Protein AF-A0A946F8Y1-F1 (afdb_monomer_lite)

Secondary structure (DSSP, 8-state):
-HHHHHHHHHHHHHHHHHHHHHHTT-S------------EE-GGG-EEEE--SSS-EEEEEE-TTSTTTTT--TT-EEEEETTEE--S-HHHHHHHHHHHHTSTTTTTEEEEEEE-TTTTT-EEEEEEEPPP-S-SS--TTTTTT-HHHHHHHHHHHHHHHTS-SSSTTTTTTHHHHHHHHT--HHHHHHHHHHHHHSTTTSPPS-TTTTTT---SSHHHHHHHHHHHHHHHHHHH--GGGHHHHHHHHHHHHHT--TTS-B-SSPPPTTTSPPPSS--B--

Radius of gyration: 27.01 Å; chains: 1; bounding box: 69×82×60 Å

pLDDT: mean 84.05, std 18.78, range [30.94, 98.44]

Sequence (282 aa):
MMTKLKSMRQTIKILAFSFLTSVLFLAPQPAAAEGTSATQHMGPTGITALIAGERAFNVKAVDEGSPADGKIWPGDQVVGAGRMPFLKRVRFEFAAAIAEARTDKNKGQLILMVRRKDGGRRLQRVTLQLDVVGPDTFSDTAPYDCPKTDALVTEAADHIASKKARSPYGRLQIGLLGLLATGEEKYVQHVRDHLHEVDWAKPPKDPNVLVNTSGSYVSWYWGYKMLVLTEYHLLTGDKYVLPAIRMYAEGIASGQDAAGLWGHQMASSLTGRAHGYGVMNQ

Foldseek 3Di:
DVVVVVVVVVVVVVVVVVVVVVVVVPPPPPPPPPVPQDWDDLPQQQFTWRPPFFFKTFTQDGDPPGLCPPFDDHGKIWRAKDPDGGDGHCNVRSVVRQLQCLAPVNQQWIWTFIQDPPDPRDTDTTTGRGHRWFHSDFDPPPPPPTRRVLRVLVVLLCVLLVVPDPASLPLLRVNLVSLLVNLDPVSLVSSVVVLCPDPLQAQDPDLQPLAPDKDAQLLRSLVSVLVSLVSSCVSPVDCRRVSSNSSSVNNNQNQAAPVRWEDSMGADPVHSHHDDPDIGND

Structure (mmCIF, N/CA/C/O backbone):
data_AF-A0A946F8Y1-F1
#
_entry.id   AF-A0A946F8Y1-F1
#
loop_
_atom_site.group_PDB
_atom_site.id
_atom_site.type_symbol
_atom_site.label_atom_id
_atom_site.label_alt_id
_atom_site.label_comp_id
_atom_site.label_asym_id
_atom_site.label_entity_id
_atom_site.label_seq_id
_atom_site.pdbx_PDB_ins_code
_atom_site.Cartn_x
_atom_site.Cartn_y
_atom_site.Cartn_z
_atom_site.occupancy
_atom_site.B_iso_or_equiv
_atom_site.auth_seq_id
_atom_site.auth_comp_id
_atom_site.auth_asym_id
_atom_site.auth_atom_id
_atom_site.pdbx_PDB_model_num
ATOM 1 N N . MET A 1 1 ? 48.794 60.328 -5.994 1.00 52.62 1 MET A N 1
ATOM 2 C CA . MET A 1 1 ? 49.043 59.225 -5.030 1.00 52.62 1 MET A CA 1
ATOM 3 C C . MET A 1 1 ? 47.826 58.888 -4.147 1.00 52.62 1 MET A C 1
ATOM 5 O O . MET A 1 1 ? 47.677 57.734 -3.770 1.00 52.62 1 MET A O 1
ATOM 9 N N . MET A 1 2 ? 46.899 59.825 -3.884 1.00 49.72 2 MET A N 1
ATOM 10 C CA . MET A 1 2 ? 45.691 59.588 -3.056 1.00 49.72 2 MET A CA 1
ATOM 11 C C . MET A 1 2 ? 44.518 58.862 -3.755 1.00 49.72 2 MET A C 1
ATOM 13 O O . MET A 1 2 ? 43.655 58.309 -3.080 1.00 49.72 2 MET A O 1
ATOM 17 N N . THR A 1 3 ? 44.479 58.797 -5.088 1.00 48.44 3 THR A N 1
ATOM 18 C CA . THR A 1 3 ? 43.417 58.109 -5.854 1.00 48.44 3 THR A CA 1
ATOM 19 C C . THR A 1 3 ? 43.602 56.589 -5.933 1.00 48.44 3 THR A C 1
ATOM 21 O O . THR A 1 3 ? 42.622 55.853 -5.851 1.00 48.44 3 THR A O 1
ATOM 24 N N . LYS A 1 4 ? 44.848 56.089 -5.966 1.00 46.19 4 LYS A N 1
ATOM 25 C CA . LYS A 1 4 ? 45.136 54.639 -5.919 1.00 46.19 4 LYS A CA 1
ATOM 26 C C . LYS A 1 4 ? 44.825 54.008 -4.551 1.00 46.19 4 LYS A C 1
ATOM 28 O O . LYS A 1 4 ? 44.371 52.870 -4.501 1.00 46.19 4 LYS A O 1
ATOM 33 N N . LEU A 1 5 ? 44.966 54.755 -3.450 1.00 45.34 5 LEU A N 1
ATOM 34 C CA . LEU A 1 5 ? 44.658 54.255 -2.100 1.00 45.34 5 LEU A CA 1
ATOM 35 C C . LEU A 1 5 ? 43.149 54.083 -1.829 1.00 45.34 5 LEU A C 1
ATOM 37 O O . LEU A 1 5 ? 42.765 53.202 -1.060 1.00 45.34 5 LEU A O 1
ATOM 41 N N . LYS A 1 6 ? 42.284 54.899 -2.453 1.00 47.25 6 LYS A N 1
ATOM 42 C CA . LYS A 1 6 ? 40.818 54.775 -2.319 1.00 47.25 6 LYS A CA 1
ATOM 43 C C . LYS A 1 6 ? 40.276 53.541 -3.047 1.00 47.25 6 LYS A C 1
ATOM 45 O O . LYS A 1 6 ? 39.448 52.836 -2.478 1.00 47.25 6 LYS A O 1
ATOM 50 N N . SER A 1 7 ? 40.799 53.246 -4.240 1.00 48.62 7 SER A N 1
ATOM 51 C CA . SER A 1 7 ? 40.440 52.050 -5.015 1.00 48.62 7 SER A CA 1
ATOM 52 C C . SER A 1 7 ? 40.809 50.764 -4.266 1.00 48.62 7 SER A C 1
ATOM 54 O O . SER A 1 7 ? 39.959 49.899 -4.083 1.00 48.62 7 SER A O 1
ATOM 56 N N . MET A 1 8 ? 42.019 50.687 -3.702 1.00 46.03 8 MET A N 1
ATOM 57 C CA . MET A 1 8 ? 42.479 49.496 -2.976 1.00 46.03 8 MET A CA 1
ATOM 58 C C . MET A 1 8 ? 41.659 49.220 -1.701 1.00 46.03 8 MET A C 1
ATOM 60 O O . MET A 1 8 ? 41.385 48.068 -1.370 1.00 46.03 8 MET A O 1
ATOM 64 N N . ARG A 1 9 ? 41.191 50.271 -1.008 1.00 45.53 9 ARG A N 1
ATOM 65 C CA . ARG A 1 9 ? 40.315 50.142 0.173 1.00 45.53 9 ARG A CA 1
ATOM 66 C C . ARG A 1 9 ? 38.883 49.713 -0.168 1.00 45.53 9 ARG A C 1
ATOM 68 O O . ARG A 1 9 ? 38.237 49.106 0.682 1.00 45.53 9 ARG A O 1
ATOM 75 N N . GLN A 1 10 ? 38.381 50.001 -1.371 1.00 48.25 10 GLN A N 1
ATOM 76 C CA . GLN A 1 10 ? 37.081 49.501 -1.837 1.00 48.25 10 GLN A CA 1
ATOM 77 C C . GLN A 1 10 ? 37.163 48.030 -2.259 1.00 48.25 10 GLN A C 1
ATOM 79 O O . GLN A 1 10 ? 36.300 47.245 -1.872 1.00 48.25 10 GLN A O 1
ATOM 84 N N . THR A 1 11 ? 38.237 47.623 -2.939 1.00 48.50 11 THR A N 1
ATOM 85 C CA . THR A 1 11 ? 38.436 46.226 -3.360 1.00 48.50 11 THR A CA 1
ATOM 86 C C . THR A 1 11 ? 38.629 45.283 -2.167 1.00 48.50 11 THR A C 1
ATOM 88 O O . THR A 1 11 ? 38.061 44.195 -2.147 1.00 48.50 11 THR A O 1
ATOM 91 N N . ILE A 1 12 ? 39.334 45.723 -1.115 1.00 49.66 12 ILE A N 1
ATOM 92 C CA . ILE A 1 12 ? 39.508 44.939 0.125 1.00 49.66 12 ILE A CA 1
ATOM 93 C C . ILE A 1 12 ? 38.190 44.816 0.911 1.00 49.66 12 ILE A C 1
ATOM 95 O O . ILE A 1 12 ? 37.919 43.768 1.490 1.00 49.66 12 ILE A O 1
ATOM 99 N N . LYS A 1 13 ? 37.323 45.840 0.890 1.00 43.62 13 LYS A N 1
ATOM 100 C CA . LYS A 1 13 ? 35.995 45.774 1.526 1.00 43.62 13 LYS A CA 1
ATOM 101 C C . LYS A 1 13 ? 35.027 44.844 0.784 1.00 43.62 13 LYS A C 1
ATOM 103 O O . LYS A 1 13 ? 34.247 44.163 1.440 1.00 43.62 13 LYS A O 1
ATOM 108 N N . ILE A 1 14 ? 35.103 44.768 -0.546 1.00 48.00 14 ILE A N 1
ATOM 109 C CA . ILE A 1 14 ? 34.271 43.861 -1.358 1.00 48.00 14 ILE A CA 1
ATOM 110 C C . ILE A 1 14 ? 34.742 42.404 -1.218 1.00 48.00 14 ILE A C 1
ATOM 112 O O . ILE A 1 14 ? 33.907 41.507 -1.078 1.00 48.00 14 ILE A O 1
ATOM 116 N N . LEU A 1 15 ? 36.058 42.156 -1.151 1.00 41.38 15 LEU A N 1
ATOM 117 C CA . LEU A 1 15 ? 36.581 40.815 -0.858 1.00 41.38 15 LEU A CA 1
ATOM 118 C C . LEU A 1 15 ? 36.237 40.360 0.569 1.00 41.38 15 LEU A C 1
ATOM 120 O O . LEU A 1 15 ? 35.825 39.218 0.752 1.00 41.38 15 LEU A O 1
ATOM 124 N N . ALA A 1 16 ? 36.330 41.247 1.566 1.00 42.31 16 ALA A N 1
ATOM 125 C CA . ALA A 1 16 ? 35.981 40.918 2.949 1.00 42.31 16 ALA A CA 1
ATOM 126 C C . ALA A 1 16 ? 34.475 40.648 3.137 1.00 42.31 16 ALA A C 1
ATOM 128 O O . ALA A 1 16 ? 34.107 39.775 3.917 1.00 42.31 16 ALA A O 1
ATOM 129 N N . PHE A 1 17 ? 33.598 41.330 2.389 1.00 41.41 17 PHE A N 1
ATOM 130 C CA . PHE A 1 17 ? 32.148 41.091 2.432 1.00 41.41 17 PHE A CA 1
ATOM 131 C C . PHE A 1 17 ? 31.734 39.800 1.696 1.00 41.41 17 PHE A C 1
ATOM 133 O O . PHE A 1 17 ? 30.787 39.124 2.100 1.00 41.41 17 PHE A O 1
ATOM 140 N N . SER A 1 18 ? 32.490 39.407 0.665 1.00 39.56 18 SER A N 1
ATOM 141 C CA . SER A 1 18 ? 32.274 38.153 -0.077 1.00 39.56 18 SER A CA 1
ATOM 142 C C . SER A 1 18 ? 32.805 36.924 0.675 1.00 39.56 18 SER A C 1
ATOM 144 O O . SER A 1 18 ? 32.238 35.839 0.563 1.00 39.56 18 SER A O 1
ATOM 146 N N . PHE A 1 19 ? 33.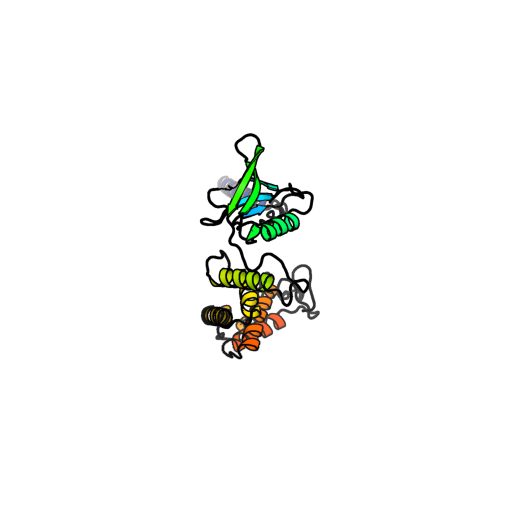848 37.088 1.500 1.00 36.34 19 PHE A N 1
ATOM 147 C CA . PHE A 1 19 ? 34.362 36.024 2.373 1.00 36.34 19 PHE A CA 1
ATOM 148 C C . PHE A 1 19 ? 33.529 35.837 3.650 1.00 36.34 19 PHE A C 1
ATOM 150 O O . PHE A 1 19 ? 33.428 34.724 4.157 1.00 36.34 19 PHE A O 1
ATOM 157 N N . LEU A 1 20 ? 32.871 36.887 4.156 1.00 34.94 20 LEU A N 1
ATOM 158 C CA . LEU A 1 20 ? 31.989 36.752 5.322 1.00 34.94 20 LEU A CA 1
ATOM 159 C C . LEU A 1 20 ? 30.634 36.113 4.974 1.00 34.94 20 LEU A C 1
ATOM 161 O O . LEU A 1 20 ? 30.055 35.415 5.799 1.00 34.94 20 LEU A O 1
ATOM 165 N N . THR A 1 21 ? 30.141 36.300 3.747 1.00 35.41 21 THR A N 1
ATOM 166 C CA . THR A 1 21 ? 28.880 35.690 3.286 1.00 35.41 21 THR A CA 1
ATOM 167 C C . THR A 1 21 ? 29.036 34.224 2.883 1.00 35.41 21 THR A C 1
ATOM 169 O O . THR A 1 21 ? 28.099 33.453 3.052 1.00 35.41 21 THR A O 1
ATOM 172 N N . SER A 1 22 ? 30.220 33.796 2.443 1.00 33.22 22 SER A N 1
ATOM 173 C CA . SER A 1 22 ? 30.488 32.392 2.091 1.00 33.22 22 SER A CA 1
ATOM 174 C C . SER A 1 22 ? 30.797 31.501 3.302 1.00 33.22 22 SER A C 1
ATOM 176 O O . SER A 1 22 ? 30.513 30.307 3.260 1.00 33.22 22 SER A O 1
ATOM 178 N N . VAL A 1 23 ? 31.275 32.062 4.419 1.00 35.59 23 VAL A N 1
ATOM 179 C CA . VAL A 1 23 ? 31.497 31.305 5.671 1.00 35.59 23 VAL A CA 1
ATOM 180 C C . VAL A 1 23 ? 30.211 31.155 6.503 1.00 35.59 23 VAL A C 1
ATOM 182 O O . VAL A 1 23 ? 30.080 30.198 7.261 1.00 35.59 23 VAL A O 1
ATOM 185 N N . LEU A 1 24 ? 29.202 32.010 6.296 1.00 33.50 24 LEU A N 1
ATOM 186 C CA . LEU A 1 24 ? 27.872 31.866 6.913 1.00 33.50 24 LEU A CA 1
ATOM 187 C C . LEU A 1 24 ? 26.989 30.780 6.260 1.00 33.50 24 LEU A C 1
ATOM 189 O O . LEU A 1 24 ? 26.001 30.372 6.864 1.00 33.50 24 LEU A O 1
ATOM 193 N N . PHE A 1 25 ? 27.367 30.256 5.086 1.00 34.56 25 PHE A N 1
ATOM 194 C CA . PHE A 1 25 ? 26.699 29.120 4.424 1.00 34.56 25 PHE A CA 1
ATOM 195 C C . PHE A 1 25 ? 27.476 27.793 4.513 1.00 34.56 25 PHE A C 1
ATOM 197 O O . PHE A 1 25 ? 27.025 26.781 3.982 1.00 34.56 25 PHE A O 1
ATOM 204 N N . LEU A 1 26 ? 28.619 27.780 5.207 1.00 36.31 26 LEU A N 1
ATOM 205 C CA . LEU A 1 26 ? 29.480 26.605 5.402 1.00 36.31 26 LEU A CA 1
ATOM 206 C C . LEU A 1 26 ? 29.719 26.290 6.884 1.00 36.31 26 LEU A C 1
ATOM 208 O O . LEU A 1 26 ? 30.711 25.659 7.246 1.00 36.31 26 LEU A O 1
ATOM 212 N N . ALA A 1 27 ? 28.771 26.655 7.753 1.00 31.73 27 ALA A N 1
ATOM 213 C CA . ALA A 1 27 ? 28.598 25.860 8.958 1.00 31.73 27 ALA A CA 1
ATOM 214 C C . ALA A 1 27 ? 28.272 24.434 8.486 1.00 31.73 27 ALA A C 1
ATOM 216 O O . ALA A 1 27 ? 27.367 24.290 7.654 1.00 31.73 27 ALA A O 1
ATOM 217 N N . PRO A 1 28 ? 28.973 23.386 8.960 1.00 33.53 28 PRO A N 1
ATOM 218 C CA . PRO A 1 28 ? 28.445 22.046 8.818 1.00 33.53 28 PRO A CA 1
ATOM 219 C C . PRO A 1 28 ? 27.063 22.131 9.445 1.00 33.53 28 PRO A C 1
ATOM 221 O O . PRO A 1 28 ? 26.941 22.341 10.655 1.00 33.53 28 PRO A O 1
ATOM 224 N N . GLN A 1 29 ? 26.016 22.055 8.614 1.00 32.81 29 GLN A N 1
ATOM 225 C CA . GLN A 1 29 ? 24.729 21.686 9.154 1.00 32.81 29 GLN A CA 1
ATOM 226 C C . GLN A 1 29 ? 25.056 20.438 9.959 1.00 32.81 29 GLN A C 1
ATOM 228 O O . GLN A 1 29 ? 25.678 19.524 9.391 1.00 32.81 29 GLN A O 1
ATOM 233 N N . PRO A 1 30 ? 24.765 20.401 11.275 1.00 31.78 30 PRO A N 1
ATOM 234 C CA . PRO A 1 30 ? 24.777 19.118 11.933 1.00 31.78 30 PRO A CA 1
ATOM 235 C C . PRO A 1 30 ? 23.996 18.220 10.986 1.00 31.78 30 PRO A C 1
ATOM 237 O O . PRO A 1 30 ? 22.967 18.643 10.445 1.00 31.78 30 PRO A O 1
ATOM 240 N N . ALA A 1 31 ? 24.541 17.043 10.695 1.00 33.66 31 ALA A N 1
ATOM 241 C CA . ALA A 1 31 ? 23.746 15.955 10.182 1.00 33.66 31 ALA A CA 1
ATOM 242 C C . ALA A 1 31 ? 22.675 15.714 11.249 1.00 33.66 31 ALA A C 1
ATOM 244 O O . ALA A 1 31 ? 22.763 14.814 12.076 1.00 33.66 31 ALA A O 1
ATOM 245 N N . ALA A 1 32 ? 21.677 16.590 11.266 1.00 31.55 32 ALA A N 1
ATOM 246 C CA . ALA A 1 32 ? 20.408 16.426 11.880 1.00 31.55 32 ALA A CA 1
ATOM 247 C C . ALA A 1 32 ? 19.740 15.415 10.958 1.00 31.55 32 ALA A C 1
ATOM 249 O O . ALA A 1 32 ? 18.803 15.700 10.226 1.00 31.55 32 ALA A O 1
ATOM 250 N N . ALA A 1 33 ? 20.193 14.174 11.091 1.00 30.94 33 ALA A N 1
ATOM 251 C CA . ALA A 1 33 ? 19.255 13.125 11.385 1.00 30.94 33 ALA A CA 1
ATOM 252 C C . ALA A 1 33 ? 18.578 13.446 12.739 1.00 30.94 33 ALA A C 1
ATOM 254 O O . ALA A 1 33 ? 18.600 12.648 13.669 1.00 30.94 33 ALA A O 1
ATOM 255 N N . GLU A 1 34 ? 17.895 14.597 12.844 1.00 32.56 34 GLU A N 1
ATOM 256 C CA . GLU A 1 34 ? 16.538 14.548 13.351 1.00 32.56 34 GLU A CA 1
ATOM 257 C C . GLU A 1 34 ? 15.845 13.655 12.336 1.00 32.56 34 GLU A C 1
ATOM 259 O O . GLU A 1 34 ? 15.413 14.102 11.275 1.00 32.56 34 GLU A O 1
ATOM 264 N N . GLY A 1 35 ? 15.878 12.345 12.593 1.00 35.41 35 GLY A N 1
ATOM 265 C CA . GLY A 1 35 ? 15.070 11.423 11.831 1.00 35.41 35 GLY A CA 1
ATOM 266 C C . GLY A 1 35 ? 13.678 12.016 11.878 1.00 35.41 35 GLY A C 1
ATOM 267 O O . GLY A 1 35 ? 13.118 12.136 12.968 1.00 35.41 35 GLY A O 1
ATOM 268 N N . THR A 1 36 ? 13.164 12.462 10.727 1.00 41.69 36 THR A N 1
ATOM 269 C CA . THR A 1 36 ? 11.749 12.767 10.554 1.00 41.69 36 THR A CA 1
ATOM 270 C C . THR A 1 36 ? 11.043 11.615 11.218 1.00 41.69 36 THR A C 1
ATOM 272 O O . THR A 1 36 ? 11.157 10.483 10.746 1.00 41.69 36 THR A O 1
ATOM 275 N N . SER A 1 37 ? 10.486 11.864 12.396 1.00 53.66 37 SER A N 1
ATOM 276 C CA . SER A 1 37 ? 10.046 10.797 13.271 1.00 53.66 37 SER A CA 1
ATOM 277 C C . SER A 1 37 ? 8.930 10.111 12.495 1.00 53.66 37 SER A C 1
ATOM 279 O O . SER A 1 37 ? 7.880 10.730 12.308 1.00 53.66 37 SER A O 1
ATOM 281 N N . ALA A 1 38 ? 9.227 8.958 11.890 1.00 75.31 38 ALA A N 1
ATOM 282 C CA . ALA A 1 38 ? 8.488 8.498 10.723 1.00 75.31 38 ALA A CA 1
ATOM 283 C C . ALA A 1 38 ? 7.030 8.310 11.129 1.00 75.31 38 ALA A C 1
ATOM 285 O O . ALA A 1 38 ? 6.701 7.428 11.924 1.00 75.31 38 ALA A O 1
ATOM 286 N N . THR A 1 39 ? 6.169 9.207 10.656 1.00 88.81 39 THR A N 1
ATOM 287 C CA . THR A 1 39 ? 4.747 9.123 10.941 1.00 88.81 39 THR A CA 1
ATOM 288 C C . THR A 1 39 ? 4.178 7.932 10.197 1.00 88.81 39 THR A C 1
ATOM 290 O O . THR A 1 39 ? 4.607 7.621 9.087 1.00 88.81 39 THR A O 1
ATOM 293 N N . GLN A 1 40 ? 3.215 7.264 10.809 1.00 89.75 40 GLN A N 1
ATOM 294 C CA . GLN A 1 40 ? 2.637 6.033 10.300 1.00 89.75 40 GLN A CA 1
ATOM 295 C C . GLN A 1 40 ? 1.127 6.189 10.202 1.00 89.75 40 GLN A C 1
ATOM 297 O O . GLN A 1 40 ? 0.511 6.812 11.071 1.00 89.75 40 GLN A O 1
ATOM 302 N N . HIS A 1 41 ? 0.545 5.600 9.163 1.00 90.69 41 HIS A N 1
ATOM 303 C CA . HIS A 1 41 ? -0.895 5.408 9.086 1.00 90.69 41 HIS A CA 1
ATOM 304 C C . HIS A 1 41 ? -1.318 4.353 10.111 1.00 90.69 41 HIS A C 1
ATOM 306 O O . HIS A 1 41 ? -0.704 3.290 10.223 1.00 90.69 41 HIS A O 1
ATOM 312 N N . MET A 1 42 ? -2.368 4.651 10.865 1.00 94.12 42 MET A N 1
ATOM 313 C CA . MET A 1 42 ? -2.841 3.830 11.974 1.00 94.12 42 MET A CA 1
ATOM 314 C C . MET A 1 42 ? -4.057 3.005 11.534 1.00 94.12 42 MET A C 1
ATOM 316 O O . MET A 1 42 ? -5.171 3.179 12.035 1.00 94.12 42 MET A O 1
ATOM 320 N N . GLY A 1 43 ? -3.836 2.108 10.571 1.00 92.00 43 GLY A N 1
ATOM 321 C CA . GLY A 1 43 ? -4.873 1.235 10.014 1.00 92.00 43 GLY A CA 1
ATOM 322 C C . GLY A 1 43 ? -6.014 2.011 9.332 1.00 92.00 43 GLY A C 1
ATOM 323 O O . GLY A 1 43 ? -5.792 3.128 8.863 1.00 92.00 43 GLY A O 1
ATOM 324 N N . PRO A 1 44 ? -7.247 1.472 9.314 1.00 93.56 44 PRO A N 1
ATOM 325 C CA . PRO A 1 44 ? -8.392 2.087 8.632 1.00 93.56 44 PRO A CA 1
ATOM 326 C C . PRO A 1 44 ? -8.992 3.283 9.393 1.00 93.56 44 PRO A C 1
ATOM 328 O O . PRO A 1 44 ? -10.082 3.742 9.081 1.00 93.56 44 PRO A O 1
ATOM 331 N N . THR A 1 45 ? -8.317 3.793 10.428 1.00 96.19 45 THR A N 1
ATOM 332 C CA . THR A 1 45 ? -8.860 4.873 11.267 1.00 96.19 45 THR A CA 1
ATOM 333 C C . THR A 1 45 ? -8.772 6.254 10.619 1.00 96.19 45 THR A C 1
ATOM 335 O O . THR A 1 45 ? -9.455 7.163 11.077 1.00 96.19 45 THR A O 1
ATOM 338 N N . GLY A 1 46 ? -7.912 6.424 9.607 1.00 94.31 46 GLY A N 1
ATOM 339 C CA . GLY A 1 46 ? -7.538 7.726 9.039 1.00 94.31 46 GLY A CA 1
ATOM 340 C C . GLY A 1 46 ? -6.582 8.546 9.907 1.00 94.31 46 GLY A C 1
ATOM 341 O O . GLY A 1 46 ? -6.286 9.694 9.595 1.00 94.31 46 GLY A O 1
ATOM 342 N N . ILE A 1 47 ? -6.074 7.983 11.008 1.00 96.38 47 ILE A N 1
ATOM 343 C CA . ILE A 1 47 ? -5.086 8.651 11.856 1.00 96.38 47 ILE A CA 1
ATOM 344 C C . ILE A 1 47 ? -3.690 8.461 11.257 1.00 96.38 47 ILE A C 1
ATOM 346 O O . ILE A 1 47 ? -3.245 7.337 11.023 1.00 96.38 47 ILE A O 1
ATOM 350 N N . THR A 1 48 ? -2.953 9.559 11.118 1.00 95.38 48 THR A N 1
ATOM 351 C CA . THR A 1 48 ? -1.500 9.551 10.929 1.00 95.38 48 THR A CA 1
ATOM 352 C C . THR A 1 48 ? -0.834 9.955 12.237 1.00 95.38 48 THR A C 1
ATOM 354 O O . THR A 1 48 ? -1.092 11.040 12.767 1.00 95.38 48 THR A O 1
ATOM 357 N N . ALA A 1 49 ? 0.035 9.103 12.778 1.00 95.19 49 ALA A N 1
ATOM 358 C CA . ALA A 1 49 ? 0.621 9.309 14.098 1.00 95.19 49 ALA A CA 1
ATOM 359 C C . ALA A 1 49 ? 2.124 9.046 14.150 1.00 95.19 49 ALA A C 1
ATOM 361 O O . ALA A 1 49 ? 2.691 8.307 13.352 1.00 95.19 49 ALA A O 1
ATOM 362 N N . LEU A 1 50 ? 2.763 9.638 15.153 1.00 94.56 50 LEU A N 1
ATOM 363 C CA . LEU A 1 50 ? 4.114 9.307 15.564 1.00 94.56 50 LEU A CA 1
ATOM 364 C C . LEU A 1 50 ? 4.075 8.349 16.757 1.00 94.56 50 LEU A C 1
ATOM 366 O O . LEU A 1 50 ? 3.590 8.714 17.832 1.00 94.56 50 LEU A O 1
ATOM 370 N N . ILE A 1 51 ? 4.677 7.173 16.605 1.00 91.00 51 ILE A N 1
ATOM 371 C CA . ILE A 1 51 ? 4.951 6.263 17.721 1.00 91.00 51 ILE A CA 1
ATOM 372 C C . ILE A 1 51 ? 6.302 6.652 18.333 1.00 91.00 51 ILE A C 1
ATOM 374 O O . ILE A 1 51 ? 7.350 6.213 17.874 1.00 91.00 51 ILE A O 1
ATOM 378 N N . ALA A 1 52 ? 6.273 7.527 19.340 1.00 74.19 52 ALA A N 1
ATOM 379 C CA . ALA A 1 52 ? 7.478 8.031 20.010 1.00 74.19 52 ALA A CA 1
ATOM 380 C C . ALA A 1 52 ? 7.932 7.163 21.205 1.00 74.19 52 ALA A C 1
ATOM 382 O O . ALA A 1 52 ? 8.943 7.470 21.828 1.00 74.19 52 ALA A O 1
ATOM 383 N N . GLY A 1 53 ? 7.190 6.107 21.560 1.00 80.00 53 GLY A N 1
ATOM 384 C CA . GLY A 1 53 ? 7.506 5.238 22.694 1.00 80.00 53 GLY A CA 1
ATOM 385 C C . GLY A 1 53 ? 6.672 3.956 22.725 1.00 80.00 53 GLY A C 1
ATOM 386 O O . GLY A 1 53 ? 5.935 3.653 21.791 1.00 80.00 53 GLY A O 1
ATOM 387 N N . GLU A 1 54 ? 6.774 3.203 23.821 1.00 86.25 54 GLU A N 1
ATOM 388 C CA . GLU A 1 54 ? 6.212 1.845 23.934 1.00 86.25 54 GLU A CA 1
ATOM 389 C C . GLU A 1 54 ? 4.739 1.788 24.382 1.00 86.25 54 GLU A C 1
ATOM 391 O O . GLU A 1 54 ? 4.123 0.725 24.351 1.00 86.25 54 GLU A O 1
ATOM 396 N N . ARG A 1 55 ? 4.155 2.916 24.811 1.00 92.50 55 ARG A N 1
ATOM 397 C CA . ARG A 1 55 ? 2.827 2.956 25.465 1.00 92.50 55 ARG A CA 1
ATOM 398 C C . ARG A 1 55 ? 1.842 3.959 24.878 1.00 92.50 55 ARG A C 1
ATOM 400 O O . ARG A 1 55 ? 0.751 4.138 25.410 1.00 92.50 55 ARG A O 1
ATOM 407 N N . ALA A 1 56 ? 2.234 4.674 23.835 1.00 94.06 56 ALA A N 1
ATOM 408 C CA . ALA A 1 56 ? 1.382 5.681 23.232 1.00 94.06 56 ALA A CA 1
ATOM 409 C C . ALA A 1 56 ? 1.831 6.022 21.817 1.00 94.06 56 ALA A C 1
ATOM 411 O O . ALA A 1 56 ? 2.999 5.852 21.458 1.00 94.06 56 ALA A O 1
ATOM 412 N N . PHE A 1 57 ? 0.914 6.609 21.060 1.00 95.06 57 PHE A N 1
ATOM 413 C CA . PHE A 1 57 ? 1.239 7.339 19.846 1.00 95.06 57 PHE A CA 1
ATOM 414 C C . PHE A 1 57 ? 0.628 8.738 19.886 1.00 95.06 57 PHE A C 1
ATOM 416 O O . PHE A 1 57 ? -0.420 8.963 20.492 1.00 95.06 57 PHE A O 1
ATOM 423 N N . ASN A 1 58 ? 1.310 9.686 19.248 1.00 94.56 58 ASN A N 1
ATOM 424 C CA . ASN A 1 58 ? 0.883 11.077 19.167 1.00 94.56 58 ASN A CA 1
ATOM 425 C C . ASN A 1 58 ? 0.311 11.343 17.777 1.00 94.56 58 ASN A C 1
ATOM 427 O O . ASN A 1 58 ? 1.006 11.156 16.776 1.00 94.56 58 ASN A O 1
ATOM 431 N N . VAL A 1 59 ? -0.932 11.801 17.720 1.00 95.25 59 VAL A N 1
ATOM 432 C CA . VAL A 1 59 ? -1.633 12.117 16.477 1.00 95.25 59 VAL A CA 1
ATOM 433 C C . VAL A 1 59 ? -0.979 13.326 15.815 1.00 95.25 59 VAL A C 1
ATOM 435 O O . VAL A 1 59 ? -0.711 14.343 16.461 1.00 95.25 59 VAL A O 1
ATOM 438 N N . LYS A 1 60 ? -0.703 13.207 14.516 1.00 95.31 60 LYS A N 1
ATOM 439 C CA . LYS A 1 60 ? -0.084 14.251 13.689 1.00 95.31 60 LYS A CA 1
ATOM 440 C C . LYS A 1 60 ? -1.034 14.791 12.631 1.00 95.31 60 LYS A C 1
ATOM 442 O O . LYS A 1 60 ? -1.010 15.988 12.378 1.00 95.31 60 LYS A O 1
ATOM 447 N N . ALA A 1 61 ? -1.869 13.933 12.059 1.00 95.12 61 ALA A N 1
ATOM 448 C CA . ALA A 1 61 ? -2.921 14.318 11.130 1.00 95.12 61 ALA A CA 1
ATOM 449 C C . ALA A 1 61 ? -4.080 13.318 11.205 1.00 95.12 61 ALA A C 1
ATOM 451 O O . ALA A 1 61 ? -3.906 12.196 11.691 1.00 95.12 61 ALA A O 1
ATOM 452 N N . VAL A 1 62 ? -5.241 13.746 10.725 1.00 95.88 62 VAL A N 1
ATOM 453 C CA . VAL A 1 62 ? -6.434 12.922 10.533 1.00 95.88 62 VAL A CA 1
ATOM 454 C C . VAL A 1 62 ? -6.960 13.217 9.134 1.00 95.88 62 VAL A C 1
ATOM 456 O O . VAL A 1 62 ? -7.025 14.385 8.751 1.00 95.88 62 VAL A O 1
ATOM 459 N N . ASP A 1 63 ? -7.271 12.170 8.378 1.00 92.88 63 ASP A N 1
ATOM 460 C CA . ASP A 1 63 ? -7.807 12.294 7.025 1.00 92.88 63 ASP A CA 1
ATOM 461 C C . ASP A 1 63 ? -9.291 12.705 7.076 1.00 92.88 63 ASP A C 1
ATOM 463 O O . ASP A 1 63 ? -10.066 12.162 7.870 1.00 92.88 63 ASP A O 1
ATOM 467 N N . GLU A 1 64 ? -9.691 13.657 6.233 1.00 93.00 64 GLU A N 1
ATOM 468 C CA . GLU A 1 64 ? -11.084 14.112 6.116 1.00 93.00 64 GLU A CA 1
ATOM 469 C C . GLU A 1 64 ? -12.002 12.964 5.664 1.00 93.00 64 GLU A C 1
ATOM 471 O O . GLU A 1 64 ? -11.634 12.149 4.813 1.00 93.00 64 GLU A O 1
ATOM 476 N N . GLY A 1 65 ? -13.192 12.871 6.259 1.00 92.50 65 GLY A N 1
ATOM 477 C CA . GLY A 1 65 ? -14.165 11.809 5.987 1.00 92.50 65 GLY A CA 1
ATOM 478 C C . GLY A 1 65 ? -13.784 10.429 6.539 1.00 92.50 65 GLY A C 1
ATOM 479 O O . GLY A 1 65 ? -14.503 9.458 6.302 1.00 92.50 65 GLY A O 1
ATOM 480 N N . SER A 1 66 ? -12.673 10.313 7.271 1.00 94.50 66 SER A N 1
ATOM 481 C CA . SER A 1 66 ? -12.257 9.060 7.907 1.00 94.50 66 SER A CA 1
ATOM 482 C C . SER A 1 66 ? -13.007 8.778 9.219 1.00 94.50 66 SER A C 1
ATOM 484 O O . SER A 1 66 ? -13.591 9.687 9.813 1.00 94.50 66 SER A O 1
ATOM 486 N N . PRO A 1 67 ? -12.948 7.546 9.763 1.00 97.25 67 PRO A N 1
ATOM 487 C CA . PRO A 1 67 ? -13.569 7.219 11.051 1.00 97.25 67 PRO A CA 1
ATOM 488 C C . PRO A 1 67 ? -13.166 8.108 12.234 1.00 97.25 67 PRO A C 1
ATOM 490 O O . PRO A 1 67 ? -13.940 8.234 13.193 1.00 97.25 67 PRO A O 1
ATOM 493 N N . ALA A 1 68 ? -11.951 8.667 12.198 1.00 97.62 68 ALA A N 1
ATOM 494 C CA . ALA A 1 68 ? -11.404 9.551 13.221 1.00 97.62 68 ALA A CA 1
ATOM 495 C C . ALA A 1 68 ? -11.733 11.035 13.006 1.00 97.62 68 ALA A C 1
ATOM 497 O O . ALA A 1 68 ? -11.542 11.825 13.939 1.00 97.62 68 ALA A O 1
ATOM 498 N N . ASP A 1 69 ? -12.232 11.408 11.827 1.00 97.25 69 ASP A N 1
ATOM 499 C CA . ASP A 1 69 ? -12.568 12.787 11.494 1.00 97.25 69 ASP A CA 1
ATOM 500 C C . ASP A 1 69 ? -13.626 13.354 12.455 1.00 97.25 69 ASP A C 1
ATOM 502 O O . ASP A 1 69 ? -14.546 12.661 12.902 1.00 97.25 69 ASP A O 1
ATOM 506 N N . GLY A 1 70 ? -13.429 14.604 12.874 1.00 95.88 70 GLY A N 1
ATOM 507 C CA . GLY A 1 70 ? -14.248 15.281 13.884 1.00 95.88 70 GLY A CA 1
ATOM 508 C C . GLY A 1 70 ? -14.220 14.675 15.299 1.00 95.88 70 GLY A C 1
ATOM 509 O O . GLY A 1 70 ? -14.914 15.181 16.182 1.00 95.88 70 GLY A O 1
ATOM 510 N N . LYS A 1 71 ? -13.446 13.609 15.554 1.00 96.19 71 LYS A N 1
ATOM 511 C CA . LYS A 1 71 ? -13.382 12.916 16.862 1.00 96.19 71 LYS A CA 1
ATOM 512 C C . LYS A 1 71 ? -11.994 12.937 17.490 1.00 96.19 71 LYS A C 1
ATOM 514 O O . LYS A 1 71 ? -11.869 12.923 18.720 1.00 96.19 71 LYS A O 1
ATOM 519 N N . ILE A 1 72 ? -10.958 12.925 16.663 1.00 96.25 72 ILE A N 1
ATOM 520 C CA . ILE A 1 72 ? -9.546 12.921 17.042 1.00 96.25 72 ILE A CA 1
ATOM 521 C C . ILE A 1 72 ? -8.872 14.107 16.355 1.00 96.25 72 ILE A C 1
ATOM 523 O O . ILE A 1 72 ? -9.188 14.411 15.209 1.00 96.25 72 ILE A O 1
ATOM 527 N N . TRP A 1 73 ? -7.935 14.765 17.038 1.00 94.38 73 TRP A N 1
ATOM 528 C CA . TRP A 1 73 ? -7.260 15.952 16.513 1.00 94.38 73 TRP A CA 1
ATOM 529 C C . TRP A 1 73 ? -5.733 15.853 16.618 1.00 94.38 73 TRP A C 1
ATOM 531 O O . TRP A 1 73 ? -5.204 15.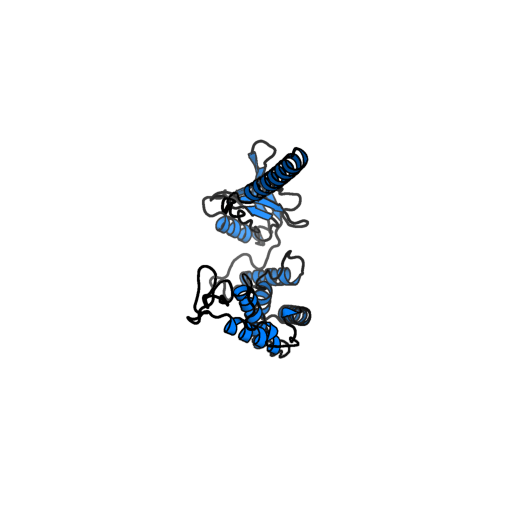175 17.507 1.00 94.38 73 TRP A O 1
ATOM 541 N N . PRO A 1 74 ? -4.983 16.540 15.732 1.00 94.12 74 PRO A N 1
ATOM 542 C CA . PRO A 1 74 ? -3.538 16.679 15.869 1.00 94.12 74 PRO A CA 1
ATOM 543 C C . PRO A 1 74 ? -3.128 17.161 17.265 1.00 94.12 74 PRO A C 1
ATOM 545 O O . PRO A 1 74 ? -3.665 18.132 17.792 1.00 94.12 74 PRO A O 1
ATOM 548 N N . GLY A 1 75 ? -2.140 16.491 17.860 1.00 90.81 75 GLY A N 1
ATOM 549 C CA . GLY A 1 75 ? -1.681 16.756 19.226 1.00 90.81 75 GLY A CA 1
ATOM 550 C C . GLY A 1 75 ? -2.319 15.873 20.299 1.00 90.81 75 GLY A C 1
ATOM 551 O O . GLY A 1 75 ? -1.788 15.824 21.409 1.00 90.81 75 GLY A O 1
ATOM 552 N N . ASP A 1 76 ? -3.382 15.133 19.978 1.00 93.69 76 ASP A N 1
ATOM 553 C CA . ASP A 1 76 ? -3.893 14.088 20.859 1.00 93.69 76 ASP A CA 1
ATOM 554 C C . ASP A 1 76 ? -2.871 12.968 21.054 1.00 93.69 76 ASP A C 1
ATOM 556 O O . ASP A 1 76 ? -2.133 12.588 20.140 1.00 93.69 76 ASP A O 1
ATOM 560 N N . GLN A 1 77 ? -2.860 12.397 22.255 1.00 94.19 77 GLN A N 1
ATOM 561 C CA . GLN A 1 77 ? -2.069 11.214 22.564 1.00 94.19 77 GLN A CA 1
ATOM 562 C C . GLN A 1 77 ? -2.996 10.033 22.838 1.00 94.19 77 GLN A C 1
ATOM 564 O O . GLN A 1 77 ? -3.757 10.046 23.806 1.00 94.19 77 GLN A O 1
ATOM 569 N N . VAL A 1 78 ? -2.902 8.986 22.024 1.00 95.69 78 VAL A N 1
ATOM 570 C CA . VAL A 1 78 ? -3.641 7.739 22.243 1.00 95.69 78 VAL A CA 1
ATOM 571 C C . VAL A 1 78 ? -2.767 6.794 23.053 1.00 95.69 78 VAL A C 1
ATOM 573 O O . VAL A 1 78 ? -1.647 6.475 22.654 1.00 95.69 78 VAL A O 1
ATOM 576 N N . VAL A 1 79 ? -3.275 6.365 24.206 1.00 95.75 79 VAL A N 1
ATOM 577 C CA . VAL A 1 79 ? -2.552 5.548 25.197 1.00 95.75 79 VAL A CA 1
ATOM 578 C C . VAL A 1 79 ? -3.159 4.156 25.380 1.00 95.75 79 VAL A C 1
ATOM 580 O O . VAL A 1 79 ? -2.753 3.421 26.274 1.00 95.75 79 VAL A O 1
ATOM 583 N N . GLY A 1 80 ? -4.160 3.800 24.577 1.00 96.50 80 GLY A N 1
ATOM 584 C CA . GLY A 1 80 ? -4.839 2.510 24.632 1.00 96.50 80 GLY A CA 1
ATOM 585 C C . GLY A 1 80 ? -5.925 2.380 23.576 1.00 96.50 80 GLY A C 1
ATOM 586 O O . GLY A 1 80 ? -6.395 3.383 23.030 1.00 96.50 80 GLY A O 1
ATOM 587 N N . ALA A 1 81 ? -6.342 1.143 23.325 1.00 96.94 81 ALA A N 1
ATOM 588 C CA . ALA A 1 81 ? -7.415 0.809 22.400 1.00 96.94 81 ALA A CA 1
ATOM 589 C C . ALA A 1 81 ? -8.222 -0.397 22.906 1.00 96.94 81 ALA A C 1
ATOM 591 O O . ALA A 1 81 ? -7.729 -1.236 23.662 1.00 96.94 81 ALA A O 1
ATOM 592 N N . GLY A 1 82 ? -9.497 -0.453 22.531 1.00 92.56 82 GLY A N 1
ATOM 593 C CA . GLY A 1 82 ? -10.466 -1.398 23.070 1.00 92.56 82 GLY A CA 1
ATOM 594 C C . GLY A 1 82 ? -10.671 -1.201 24.575 1.00 92.56 82 GLY A C 1
ATOM 595 O O . GLY A 1 82 ? -11.085 -0.137 25.057 1.00 92.56 82 GLY A O 1
ATOM 596 N N . ARG A 1 83 ? -10.402 -2.258 25.343 1.00 89.12 83 ARG A N 1
ATOM 597 C CA . ARG A 1 83 ? -10.612 -2.270 26.799 1.00 89.12 83 ARG A CA 1
ATOM 598 C C . ARG A 1 83 ? -9.360 -1.931 27.604 1.00 89.12 83 ARG A C 1
ATOM 600 O O . ARG A 1 83 ? -9.513 -1.563 28.767 1.00 89.12 83 ARG A O 1
ATOM 607 N N . MET A 1 84 ? -8.172 -1.984 26.996 1.00 92.31 84 MET A N 1
ATOM 608 C CA . MET A 1 84 ? -6.887 -1.954 27.704 1.00 92.31 84 MET A CA 1
ATOM 609 C C . MET A 1 84 ? -5.993 -0.770 27.284 1.00 92.31 84 MET A C 1
ATOM 611 O O . MET A 1 84 ? -6.015 -0.358 26.120 1.00 92.31 84 MET A O 1
ATOM 615 N N . PRO A 1 85 ? -5.199 -0.202 28.213 1.00 95.44 85 PRO A N 1
ATOM 616 C CA . PRO A 1 85 ? -4.107 0.698 27.856 1.00 95.44 85 PRO A CA 1
ATOM 617 C C . PRO A 1 85 ? -3.011 -0.063 27.101 1.00 95.44 85 PRO A C 1
ATOM 619 O O . PRO A 1 85 ? -2.864 -1.274 27.274 1.00 95.44 85 PRO A O 1
ATOM 622 N N . PHE A 1 86 ? -2.207 0.651 26.315 1.00 96.19 86 PHE A N 1
ATOM 623 C CA . PHE A 1 86 ? -1.032 0.055 25.695 1.00 96.19 86 PHE A CA 1
ATOM 624 C C . PHE A 1 86 ? 0.037 -0.256 26.748 1.00 96.19 86 PHE A C 1
ATOM 626 O O . PHE A 1 86 ? 0.306 0.558 27.639 1.00 96.19 86 PHE A O 1
ATOM 633 N N . LEU A 1 87 ? 0.669 -1.423 26.639 1.00 93.06 87 LEU A N 1
ATOM 634 C CA . LEU A 1 87 ? 1.625 -1.920 27.629 1.00 93.06 87 LEU A CA 1
ATOM 635 C C . LEU A 1 87 ? 3.068 -1.749 27.170 1.00 93.06 87 LEU A C 1
ATOM 637 O O . LEU A 1 87 ? 3.877 -1.158 27.900 1.00 93.06 87 LEU A O 1
ATOM 641 N N . LYS A 1 88 ? 3.394 -2.291 25.991 1.00 91.12 88 LYS A N 1
ATOM 642 C CA . LYS A 1 88 ? 4.759 -2.223 25.449 1.00 91.12 88 LYS A CA 1
ATOM 643 C C . LYS A 1 88 ? 4.836 -2.250 23.922 1.00 91.12 88 LYS A C 1
ATOM 645 O O . LYS A 1 88 ? 5.817 -1.792 23.339 1.00 91.12 88 LYS A O 1
ATOM 650 N N . ARG A 1 89 ? 3.834 -2.823 23.249 1.00 91.38 89 ARG A N 1
ATOM 651 C CA . ARG A 1 89 ? 3.868 -3.084 21.804 1.00 91.38 89 ARG A CA 1
ATOM 652 C C . ARG A 1 89 ? 2.710 -2.388 21.102 1.00 91.38 89 ARG A C 1
ATOM 654 O O . ARG A 1 89 ? 1.876 -3.052 20.494 1.00 91.38 89 ARG A O 1
ATOM 661 N N . VAL A 1 90 ? 2.714 -1.052 21.125 1.00 93.69 90 VAL A N 1
ATOM 662 C CA . VAL A 1 90 ? 1.656 -0.190 20.552 1.00 93.69 90 VAL A CA 1
ATOM 663 C C . VAL A 1 90 ? 1.140 -0.690 19.201 1.00 93.69 90 VAL A C 1
ATOM 665 O O . VAL A 1 90 ? -0.062 -0.827 19.035 1.00 93.69 90 VAL A O 1
ATOM 668 N N . ARG A 1 91 ? 2.022 -1.017 18.243 1.00 92.19 91 ARG A N 1
ATOM 669 C CA . ARG A 1 91 ? 1.599 -1.485 16.908 1.00 92.19 91 ARG A CA 1
ATOM 670 C C . ARG A 1 91 ? 0.783 -2.778 16.956 1.00 92.19 91 ARG A C 1
ATOM 672 O O . ARG A 1 91 ? -0.243 -2.867 16.297 1.00 92.19 91 ARG A O 1
ATOM 679 N N . PHE A 1 92 ? 1.236 -3.762 17.730 1.00 92.50 92 PHE A N 1
ATOM 680 C CA . PHE A 1 92 ? 0.590 -5.073 17.822 1.00 92.50 92 PHE A CA 1
ATOM 681 C C . PHE A 1 92 ? -0.711 -4.991 18.617 1.00 92.50 92 PHE A C 1
ATOM 683 O O . PHE A 1 92 ? -1.730 -5.518 18.190 1.00 92.50 92 PHE A O 1
ATOM 690 N N . GLU A 1 93 ? -0.682 -4.283 19.744 1.00 95.56 93 GLU A N 1
ATOM 691 C CA . GLU A 1 93 ? -1.843 -4.097 20.614 1.00 95.56 93 GLU A CA 1
ATOM 692 C C . GLU A 1 93 ? -2.938 -3.284 19.905 1.00 95.56 93 GLU A C 1
ATOM 694 O O . GLU A 1 93 ? -4.119 -3.610 19.995 1.00 95.56 93 GLU A O 1
ATOM 699 N N . PHE A 1 94 ? -2.553 -2.264 19.134 1.00 96.06 94 PHE A N 1
ATOM 700 C CA . PHE A 1 94 ? -3.489 -1.483 18.335 1.00 96.06 94 PHE A CA 1
ATOM 701 C C . PHE A 1 94 ? -4.057 -2.270 17.149 1.00 96.06 94 PHE A C 1
ATOM 703 O O . PHE A 1 94 ? -5.261 -2.213 16.911 1.00 96.06 94 PHE A O 1
ATOM 710 N N . ALA A 1 95 ? -3.226 -3.039 16.437 1.00 94.00 95 ALA A N 1
ATOM 711 C CA . ALA A 1 95 ? -3.692 -3.909 15.357 1.00 94.00 95 ALA A CA 1
ATOM 712 C C . ALA A 1 95 ? -4.683 -4.969 15.867 1.00 94.00 95 ALA A C 1
ATOM 714 O O . ALA A 1 95 ? -5.721 -5.178 15.245 1.00 94.00 95 ALA A O 1
ATOM 715 N N . ALA A 1 96 ? -4.413 -5.573 17.030 1.00 93.69 96 ALA A N 1
ATOM 716 C CA . ALA A 1 96 ? -5.330 -6.511 17.674 1.00 93.69 96 ALA A CA 1
ATOM 717 C C . ALA A 1 96 ? -6.661 -5.841 18.055 1.00 93.69 96 ALA A C 1
ATOM 719 O O . ALA A 1 96 ? -7.721 -6.393 17.777 1.00 93.69 96 ALA A O 1
ATOM 720 N N . ALA A 1 97 ? -6.620 -4.626 18.615 1.00 96.25 97 ALA A N 1
ATOM 721 C CA . ALA A 1 97 ? -7.831 -3.873 18.941 1.00 96.25 97 ALA A CA 1
ATOM 722 C C . ALA A 1 97 ? -8.652 -3.501 17.692 1.00 96.25 97 ALA A C 1
ATOM 724 O O . ALA A 1 97 ? -9.880 -3.541 17.740 1.00 96.25 97 ALA A O 1
ATOM 725 N N . ILE A 1 98 ? -8.000 -3.168 16.570 1.00 95.69 98 ILE A N 1
ATOM 726 C CA . ILE A 1 98 ? -8.681 -2.974 15.280 1.00 95.69 98 ILE A CA 1
ATOM 727 C C . ILE A 1 98 ? -9.341 -4.281 14.833 1.00 95.69 98 ILE A C 1
ATOM 729 O O . ILE A 1 98 ? -10.520 -4.268 14.493 1.00 95.69 98 ILE A O 1
ATOM 733 N N . ALA A 1 99 ? -8.612 -5.399 14.842 1.00 92.94 99 ALA A N 1
ATOM 734 C CA . ALA A 1 99 ? -9.150 -6.690 14.421 1.00 92.94 99 ALA A CA 1
ATOM 735 C C . ALA A 1 99 ? -10.370 -7.102 15.262 1.00 92.94 99 ALA A C 1
ATOM 737 O O . ALA A 1 99 ? -11.390 -7.491 14.701 1.00 92.94 99 ALA A O 1
ATOM 738 N N . GLU A 1 100 ? -10.300 -6.934 16.587 1.00 93.75 100 GLU A N 1
ATOM 739 C CA . GLU A 1 100 ? -11.411 -7.206 17.502 1.00 93.75 100 GLU A CA 1
ATOM 740 C C . GLU A 1 100 ? -12.606 -6.274 17.242 1.00 93.75 100 GLU A C 1
ATOM 742 O O . GLU A 1 100 ? -13.750 -6.732 17.225 1.00 93.75 100 GLU A O 1
ATOM 747 N N . ALA A 1 101 ? -12.367 -4.980 17.011 1.00 95.56 101 ALA A N 1
ATOM 748 C CA . ALA A 1 101 ? -13.430 -4.019 16.723 1.00 95.56 101 ALA A CA 1
ATOM 749 C C . ALA A 1 101 ? -14.184 -4.357 15.428 1.00 95.56 101 ALA A C 1
ATOM 751 O O . ALA A 1 101 ? -15.406 -4.240 15.387 1.00 95.56 101 ALA A O 1
ATOM 752 N N . ARG A 1 102 ? -13.475 -4.805 14.385 1.00 94.56 102 ARG A N 1
ATOM 753 C CA . ARG A 1 102 ? -14.011 -5.070 13.036 1.00 94.56 102 ARG A CA 1
ATOM 754 C C . ARG A 1 102 ? -14.659 -6.455 12.896 1.00 94.56 102 ARG A C 1
ATOM 756 O O . ARG A 1 102 ? -14.441 -7.162 11.910 1.00 94.56 102 ARG A O 1
ATOM 763 N N . THR A 1 103 ? -15.439 -6.828 13.902 1.00 93.44 103 THR A N 1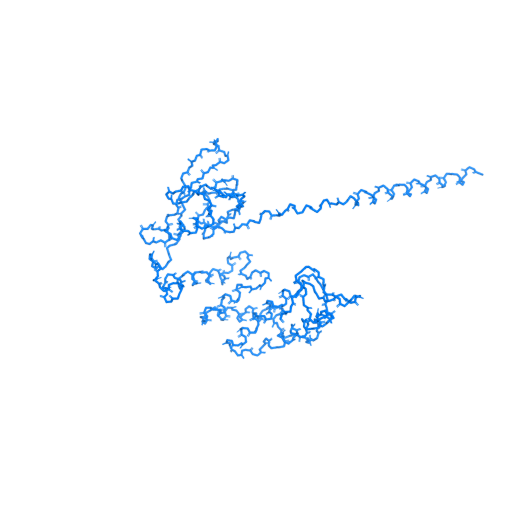
ATOM 764 C CA . THR A 1 103 ? -16.264 -8.042 13.972 1.00 93.44 103 THR A CA 1
ATOM 765 C C . THR A 1 103 ? -17.740 -7.649 14.032 1.00 93.44 103 THR A C 1
ATOM 767 O O . THR A 1 103 ? -18.064 -6.565 14.524 1.00 93.44 103 THR A O 1
ATOM 770 N N . ASP A 1 104 ? -18.639 -8.520 13.584 1.00 91.19 104 ASP A N 1
ATOM 771 C CA . ASP A 1 104 ? -20.089 -8.396 13.741 1.00 91.19 104 ASP A CA 1
ATOM 772 C C . ASP A 1 104 ? -20.456 -8.251 15.220 1.00 91.19 104 ASP A C 1
ATOM 774 O O . ASP A 1 104 ? -21.253 -7.383 15.594 1.00 91.19 104 ASP A O 1
ATOM 778 N N . LYS A 1 105 ? -19.805 -9.033 16.095 1.00 91.69 105 LYS A N 1
ATOM 779 C CA . LYS A 1 105 ? -19.998 -8.952 17.549 1.00 91.69 105 LYS A CA 1
ATOM 780 C C . LYS A 1 105 ? -19.736 -7.552 18.109 1.00 91.69 105 LYS A C 1
ATOM 782 O O . LYS A 1 105 ? -20.518 -7.067 18.929 1.00 91.69 105 LYS A O 1
ATOM 787 N N . ASN A 1 106 ? -18.641 -6.913 17.694 1.00 93.25 106 ASN A N 1
ATOM 788 C CA . ASN A 1 106 ? -18.260 -5.582 18.175 1.00 93.25 106 ASN A CA 1
ATOM 789 C C . ASN A 1 106 ? -18.738 -4.444 17.261 1.00 93.25 106 ASN A C 1
ATOM 791 O O . ASN A 1 106 ? -18.499 -3.276 17.569 1.00 93.25 106 ASN A O 1
ATOM 795 N N . LYS A 1 107 ? -19.455 -4.765 16.176 1.00 94.88 107 LYS A N 1
ATOM 796 C CA . LYS A 1 107 ? -20.128 -3.824 15.270 1.00 94.88 107 LYS A CA 1
ATOM 797 C C . LYS A 1 107 ? -19.211 -2.714 14.752 1.00 94.88 107 LYS A C 1
ATOM 799 O O . LYS A 1 107 ? -19.642 -1.570 14.625 1.00 94.88 107 LYS A O 1
ATOM 804 N N . GLY A 1 108 ? -17.931 -3.011 14.529 1.00 95.88 108 GLY A N 1
ATOM 805 C CA . GLY A 1 108 ? -16.952 -2.026 14.063 1.00 95.88 108 GLY A CA 1
ATOM 806 C C . GLY A 1 108 ? -16.516 -0.988 15.107 1.00 95.88 108 GLY A C 1
ATOM 807 O O . GLY A 1 108 ? -15.842 -0.020 14.759 1.00 95.88 108 GLY A O 1
ATOM 808 N N . GLN A 1 109 ? -16.887 -1.131 16.381 1.00 97.44 109 GLN A N 1
ATOM 809 C CA . GLN A 1 109 ? -16.641 -0.101 17.394 1.00 97.44 109 GLN A CA 1
ATOM 810 C C . GLN A 1 109 ? -15.233 -0.199 17.988 1.00 97.44 109 GLN A C 1
ATOM 812 O O . GLN A 1 109 ? -14.960 -1.007 18.878 1.00 97.44 109 GLN A O 1
ATOM 817 N N . LEU A 1 110 ? -14.335 0.684 17.548 1.00 98.06 110 LEU A N 1
ATOM 818 C CA . LEU A 1 110 ? -12.994 0.817 18.113 1.00 98.06 110 LEU A CA 1
ATOM 819 C C . LEU A 1 110 ? -12.967 1.930 19.163 1.00 98.06 110 LEU A C 1
ATOM 821 O O . LEU A 1 110 ? -13.001 3.115 18.838 1.00 98.06 110 LEU A O 1
ATOM 825 N N . ILE A 1 111 ? -12.854 1.561 20.437 1.00 98.06 111 ILE A N 1
ATOM 826 C CA . ILE A 1 111 ? -12.750 2.529 21.536 1.00 98.06 111 ILE A CA 1
ATOM 827 C C . ILE A 1 111 ? -11.283 2.903 21.749 1.00 98.06 111 ILE A C 1
ATOM 829 O O . ILE A 1 111 ? -10.460 2.041 22.030 1.00 98.06 111 ILE A O 1
ATOM 833 N N . LEU A 1 112 ? -10.948 4.185 21.673 1.00 97.94 112 LEU A N 1
ATOM 834 C CA . LEU A 1 112 ? -9.616 4.721 21.942 1.00 97.94 112 LEU A CA 1
ATOM 835 C C . LEU A 1 112 ? -9.557 5.391 23.309 1.00 97.94 112 LEU A C 1
ATOM 837 O O . LEU A 1 112 ? -10.497 6.068 23.720 1.00 97.94 112 LEU A O 1
ATOM 841 N N . MET A 1 113 ? -8.423 5.244 23.991 1.00 96.75 113 MET A N 1
ATOM 842 C CA . MET A 1 113 ? -8.116 5.972 25.221 1.00 96.75 113 MET A CA 1
ATOM 843 C C . MET A 1 113 ? -7.228 7.168 24.878 1.00 96.75 113 MET A C 1
ATOM 845 O O . MET A 1 113 ? -6.041 7.006 24.593 1.00 96.75 113 MET A O 1
ATOM 849 N N . VAL A 1 114 ? -7.803 8.367 24.885 1.00 95.44 114 VAL A N 1
ATOM 850 C CA . VAL A 1 114 ? -7.186 9.585 24.347 1.00 95.44 114 VAL A CA 1
ATOM 851 C C . VAL A 1 114 ? -6.906 10.576 25.468 1.00 95.44 114 VAL A C 1
ATOM 853 O O . VAL A 1 114 ? -7.791 10.919 26.249 1.00 95.44 114 VAL A O 1
ATOM 856 N N . ARG A 1 115 ? -5.671 11.067 25.547 1.00 93.06 115 ARG A N 1
ATOM 857 C CA . ARG A 1 115 ? -5.301 12.236 26.346 1.00 93.06 115 ARG A CA 1
ATOM 858 C C . ARG A 1 115 ? -5.303 13.451 25.433 1.00 93.06 115 ARG A C 1
ATOM 860 O O . ARG A 1 115 ? -4.437 13.571 24.565 1.00 93.06 115 ARG A O 1
ATOM 867 N N . ARG A 1 116 ? -6.268 14.342 25.649 1.00 89.19 116 ARG A N 1
ATOM 868 C CA . ARG A 1 116 ? -6.353 15.610 24.921 1.00 89.19 116 ARG A CA 1
ATOM 869 C C . ARG A 1 116 ? -5.270 16.566 25.407 1.00 89.19 116 ARG A C 1
ATOM 871 O O . ARG A 1 116 ? -4.960 16.608 26.605 1.00 89.19 116 ARG A O 1
ATOM 878 N N . LYS A 1 117 ? -4.715 17.344 24.476 1.00 76.00 117 LYS A N 1
ATOM 879 C CA . LYS A 1 117 ? -3.791 18.441 24.795 1.00 76.00 117 LYS A CA 1
ATOM 880 C C . LYS A 1 117 ? -4.491 19.497 25.660 1.00 76.00 117 LYS A C 1
ATOM 882 O O . LYS A 1 117 ? -3.952 19.893 26.694 1.00 76.00 117 LYS A O 1
ATOM 887 N N . ASP A 1 118 ? -5.722 19.839 25.288 1.00 66.38 118 ASP A N 1
ATOM 888 C CA . ASP A 1 118 ? -6.557 20.818 25.978 1.00 66.38 118 ASP A CA 1
ATOM 889 C C . ASP A 1 118 ? -7.491 20.092 26.958 1.00 66.38 118 ASP A C 1
ATOM 891 O O . ASP A 1 118 ? -8.249 19.199 26.580 1.00 66.38 118 ASP A O 1
ATOM 895 N N . GLY A 1 119 ? -7.383 20.411 28.251 1.00 58.12 119 GLY A N 1
ATOM 896 C CA . GLY A 1 119 ? -8.123 19.725 29.325 1.00 58.12 119 GLY A CA 1
ATOM 897 C C . GLY A 1 119 ? -7.253 19.022 30.374 1.00 58.12 119 GLY A C 1
ATOM 898 O O . GLY A 1 119 ? -7.723 18.111 31.058 1.00 58.12 119 GLY A O 1
ATOM 899 N N . GLY A 1 120 ? -5.980 19.409 30.507 1.00 62.56 120 GLY A N 1
ATOM 900 C CA . GLY A 1 120 ? -5.112 18.946 31.598 1.00 62.56 120 GLY A CA 1
ATOM 901 C C . GLY A 1 120 ? -4.708 17.472 31.504 1.00 62.56 120 GLY A C 1
ATOM 902 O O . GLY A 1 120 ? -4.465 16.845 32.531 1.00 62.56 120 GLY A O 1
ATOM 903 N N . ARG A 1 121 ? -4.647 16.907 30.286 1.00 66.38 121 ARG A N 1
ATOM 904 C CA . ARG A 1 121 ? -4.322 15.489 30.017 1.00 66.38 121 ARG A CA 1
ATOM 905 C C . ARG A 1 121 ? -5.319 14.480 30.603 1.00 66.38 121 ARG A C 1
ATOM 907 O O . ARG A 1 121 ? -4.953 13.324 30.836 1.00 66.38 121 ARG A O 1
ATOM 914 N N . ARG A 1 122 ? -6.577 14.879 30.824 1.00 77.62 122 ARG A N 1
ATOM 915 C CA . ARG A 1 122 ? -7.637 13.941 31.223 1.00 77.62 122 ARG A CA 1
ATOM 916 C C . ARG A 1 122 ? -7.811 12.855 30.163 1.00 77.62 122 ARG A C 1
ATOM 918 O O . ARG A 1 122 ? -7.831 13.135 28.965 1.00 77.62 122 ARG A O 1
ATOM 925 N N . LEU A 1 123 ? -7.922 11.617 30.631 1.00 87.81 123 LEU A N 1
ATOM 926 C CA . LEU A 1 123 ? -8.138 10.457 29.781 1.00 87.81 123 LEU A CA 1
ATOM 927 C C . LEU A 1 123 ? -9.611 10.391 29.367 1.00 87.81 123 LEU A C 1
ATOM 929 O O . LEU A 1 123 ? -10.491 10.358 30.224 1.00 87.81 123 LEU A O 1
ATOM 933 N N . GLN A 1 124 ? -9.868 10.358 28.065 1.00 92.12 124 GLN A N 1
ATOM 934 C CA . GLN A 1 124 ? -11.198 10.230 27.478 1.00 92.12 124 GLN A CA 1
ATOM 935 C C . GLN A 1 124 ? -11.300 8.924 26.695 1.00 92.12 124 GLN A C 1
ATOM 937 O O . GLN A 1 124 ? -10.320 8.465 26.109 1.00 92.12 124 GLN A O 1
ATOM 942 N N . ARG A 1 125 ? -12.496 8.336 26.665 1.00 95.19 125 ARG A N 1
ATOM 943 C CA . ARG A 1 125 ? -12.819 7.238 25.752 1.00 95.19 125 ARG A CA 1
ATOM 944 C C . ARG A 1 125 ? -13.500 7.818 24.516 1.00 95.19 125 ARG A C 1
ATOM 946 O O . ARG A 1 125 ? -14.508 8.503 24.652 1.00 95.19 125 ARG A O 1
ATOM 953 N N . VAL A 1 126 ? -12.942 7.557 23.339 1.00 96.75 126 VAL A N 1
ATOM 954 C CA . VAL A 1 126 ? -13.461 8.033 22.049 1.00 96.75 126 VAL A CA 1
ATOM 955 C C . VAL A 1 126 ? -13.751 6.824 21.173 1.00 96.75 126 VAL A C 1
ATOM 957 O O . VAL A 1 126 ? -12.851 6.030 20.930 1.00 96.75 126 VAL A O 1
ATOM 960 N N . THR A 1 127 ? -14.982 6.672 20.695 1.00 98.06 127 THR A N 1
ATOM 961 C CA . THR A 1 127 ? -15.363 5.534 19.846 1.00 98.06 127 THR A CA 1
ATOM 962 C C . THR A 1 127 ? -15.280 5.909 18.370 1.00 98.06 127 THR A C 1
ATOM 964 O O . THR A 1 127 ? -15.963 6.826 17.904 1.00 98.06 127 THR A O 1
ATOM 967 N N . LEU A 1 128 ? -14.455 5.179 17.623 1.00 98.31 128 LEU A N 1
ATOM 968 C CA . LEU A 1 128 ? -14.400 5.226 16.167 1.00 98.31 128 LEU A CA 1
ATOM 969 C C . LEU A 1 128 ? -15.295 4.128 15.593 1.00 98.31 128 LEU A C 1
ATOM 971 O O . LEU A 1 128 ? -15.342 3.023 16.132 1.00 98.31 128 LEU A O 1
ATOM 975 N N . GLN A 1 129 ? -15.996 4.449 14.509 1.00 98.00 129 GLN A N 1
ATOM 976 C CA . GLN A 1 129 ? -16.826 3.494 13.784 1.00 98.00 129 GLN A CA 1
ATOM 977 C C . GLN A 1 129 ? -16.037 3.021 12.570 1.00 98.00 129 GLN A C 1
ATOM 979 O O . GLN A 1 129 ? -15.799 3.805 11.657 1.00 98.00 129 GLN A O 1
ATOM 984 N N . LEU A 1 130 ? -15.591 1.773 12.602 1.00 96.88 130 LEU A N 1
ATOM 985 C CA . LEU A 1 130 ? -14.923 1.110 11.491 1.00 96.88 130 LEU A CA 1
ATOM 986 C C . LEU A 1 130 ? -15.925 0.235 10.743 1.00 96.88 130 LEU A C 1
ATOM 988 O O . LEU A 1 130 ? -16.921 -0.207 11.321 1.00 96.88 130 LEU A O 1
ATOM 992 N N . ASP A 1 131 ? -15.625 -0.062 9.487 1.00 94.81 131 ASP A N 1
ATOM 993 C CA . ASP A 1 131 ? -16.378 -1.055 8.732 1.00 94.81 131 ASP A CA 1
ATOM 994 C C . ASP A 1 131 ? -16.032 -2.462 9.228 1.00 94.81 131 ASP A C 1
ATOM 996 O O . ASP A 1 131 ? -14.864 -2.784 9.494 1.00 94.81 131 ASP A O 1
ATOM 1000 N N . VAL A 1 132 ? -17.048 -3.313 9.360 1.00 95.75 132 VAL A N 1
ATOM 1001 C CA . VAL A 1 132 ? -16.847 -4.751 9.575 1.00 95.75 132 VAL A CA 1
ATOM 1002 C C . VAL A 1 132 ? -16.373 -5.369 8.259 1.00 95.75 132 VAL A C 1
ATOM 1004 O O . VAL A 1 132 ? -16.849 -4.994 7.192 1.00 95.75 132 VAL A O 1
ATOM 1007 N N . VAL A 1 133 ? -15.411 -6.290 8.324 1.00 93.00 133 VAL A N 1
ATOM 1008 C CA . VAL A 1 133 ? -14.779 -6.881 7.133 1.00 93.00 133 VAL A CA 1
ATOM 1009 C C . VAL A 1 133 ? -14.699 -8.390 7.263 1.00 93.00 133 VAL A C 1
ATOM 1011 O O . VAL A 1 133 ? -13.971 -8.882 8.112 1.00 93.00 133 VAL A O 1
ATOM 1014 N N . GLY A 1 134 ? -15.423 -9.140 6.437 1.00 91.06 134 GLY A N 1
ATOM 1015 C CA . GLY A 1 134 ? -15.435 -10.605 6.511 1.00 91.06 134 GLY A CA 1
ATOM 1016 C C . GLY A 1 134 ? -15.872 -11.165 7.881 1.00 91.06 134 GLY A C 1
ATOM 1017 O O . GLY A 1 134 ? -16.385 -10.423 8.720 1.00 91.06 134 GLY A O 1
ATOM 1018 N N . PRO A 1 135 ? -15.657 -12.469 8.132 1.00 90.88 135 PRO A N 1
ATOM 1019 C CA . PRO A 1 135 ? -16.092 -13.133 9.367 1.00 90.88 135 PRO A CA 1
ATOM 1020 C C . PRO A 1 135 ? -15.408 -12.632 10.651 1.00 90.88 135 PRO A C 1
ATOM 1022 O O . PRO A 1 135 ? -14.356 -11.995 10.623 1.00 90.88 135 PRO A O 1
ATOM 1025 N N . ASP A 1 136 ? -15.962 -12.979 11.814 1.00 91.00 136 ASP A N 1
ATOM 1026 C CA . ASP A 1 136 ? -15.457 -12.524 13.123 1.00 91.00 136 ASP A CA 1
ATOM 1027 C C . ASP A 1 136 ? -14.081 -13.069 13.513 1.00 91.00 136 ASP A C 1
ATOM 1029 O O . ASP A 1 136 ? -13.383 -12.469 14.332 1.00 91.00 136 ASP A O 1
ATOM 1033 N N . THR A 1 137 ? -13.685 -14.206 12.949 1.00 89.88 137 THR A N 1
ATOM 1034 C CA . THR A 1 137 ? -12.463 -14.917 13.332 1.00 89.88 137 THR A CA 1
ATOM 1035 C C . THR A 1 137 ? -11.620 -15.254 12.113 1.00 89.88 137 THR A C 1
ATOM 1037 O O . THR A 1 137 ? -12.126 -15.374 10.997 1.00 89.88 137 THR A O 1
ATOM 1040 N N . PHE A 1 138 ? -10.315 -15.367 12.339 1.00 91.44 138 PHE A N 1
ATOM 1041 C CA . PHE A 1 138 ? -9.396 -15.941 11.365 1.00 91.44 138 PHE A CA 1
ATOM 1042 C C . PHE A 1 138 ? -9.500 -17.469 11.418 1.00 91.44 138 PHE A C 1
ATOM 1044 O O . PHE A 1 138 ? -9.670 -18.024 12.503 1.00 91.44 138 PHE A O 1
ATOM 1051 N N . SER A 1 139 ? -9.380 -18.134 10.266 1.00 93.69 139 SER A N 1
ATOM 1052 C CA . SER A 1 139 ? -9.245 -19.594 10.199 1.00 93.69 139 SER A CA 1
ATOM 1053 C C . SER A 1 139 ? -7.946 -20.055 10.871 1.00 93.69 139 SER A C 1
ATOM 1055 O O . SER A 1 139 ? -6.958 -19.320 10.875 1.00 93.69 139 SER A O 1
ATOM 1057 N N . ASP A 1 140 ? -7.899 -21.303 11.341 1.00 95.12 140 ASP A N 1
ATOM 1058 C CA . ASP A 1 140 ? -6.679 -21.908 11.909 1.00 95.12 140 ASP A CA 1
ATOM 1059 C C . ASP A 1 140 ? -5.521 -21.998 10.895 1.00 95.12 140 ASP A C 1
ATOM 1061 O O . ASP A 1 140 ? -4.352 -22.046 11.272 1.00 95.12 140 ASP A O 1
ATOM 1065 N N . THR A 1 141 ? -5.840 -21.991 9.600 1.00 95.12 141 THR A N 1
ATOM 1066 C CA . THR A 1 141 ? -4.889 -22.013 8.478 1.00 95.12 141 THR A CA 1
ATOM 1067 C C . THR A 1 141 ? -4.407 -20.626 8.052 1.00 95.12 141 THR A C 1
ATOM 1069 O O . THR A 1 141 ? -3.585 -20.521 7.138 1.00 95.12 141 THR A O 1
ATOM 1072 N N . ALA A 1 142 ? -4.886 -19.556 8.701 1.00 92.75 142 ALA A N 1
ATOM 1073 C CA . ALA A 1 142 ? -4.536 -18.191 8.332 1.00 92.75 142 ALA A CA 1
ATOM 1074 C C . ALA A 1 142 ? -3.001 -17.989 8.252 1.00 92.75 142 ALA A C 1
ATOM 1076 O O . ALA A 1 142 ? -2.263 -18.462 9.119 1.00 92.75 142 ALA A O 1
ATOM 1077 N N . PRO A 1 143 ? -2.498 -17.254 7.242 1.00 92.31 143 PRO A N 1
ATOM 1078 C CA . PRO A 1 143 ? -3.266 -16.440 6.300 1.00 92.31 143 PRO A CA 1
ATOM 1079 C C . PRO A 1 143 ? -3.883 -17.216 5.124 1.00 92.31 143 PRO A C 1
ATOM 1081 O O . PRO A 1 143 ? -4.656 -16.613 4.389 1.00 92.31 143 PRO A O 1
ATOM 1084 N N . TYR A 1 144 ? -3.588 -18.507 4.964 1.00 93.75 144 TYR A N 1
ATOM 1085 C CA . TYR A 1 144 ? -4.089 -19.336 3.864 1.00 93.75 144 TYR A CA 1
ATOM 1086 C C . TYR A 1 144 ? -5.504 -19.859 4.154 1.00 93.75 144 TYR A C 1
ATOM 1088 O O . TYR A 1 144 ? -5.854 -20.105 5.311 1.00 93.75 144 TYR A O 1
ATOM 1096 N N . ASP A 1 145 ? -6.324 -20.024 3.114 1.00 93.50 145 ASP A N 1
ATOM 1097 C CA . ASP A 1 145 ? -7.693 -20.560 3.208 1.00 93.50 145 ASP A CA 1
ATOM 1098 C C . ASP A 1 145 ? -8.534 -19.878 4.309 1.00 93.50 145 ASP A C 1
ATOM 1100 O O . ASP A 1 145 ? -9.184 -20.508 5.150 1.00 93.50 145 ASP A O 1
ATOM 1104 N N . CYS A 1 146 ? -8.464 -18.546 4.355 1.00 95.88 146 CYS A N 1
ATOM 1105 C CA . CYS A 1 146 ? -9.035 -17.743 5.426 1.00 95.88 146 CYS A CA 1
ATOM 1106 C C . CYS A 1 146 ? -9.945 -16.650 4.854 1.00 95.88 146 CYS A C 1
ATOM 1108 O O . CYS A 1 146 ? -9.445 -15.595 4.457 1.00 95.88 146 CYS A O 1
ATOM 1110 N N . PRO A 1 147 ? -11.282 -16.811 4.925 1.00 94.81 147 PRO A N 1
ATOM 1111 C CA . PRO A 1 147 ? -12.215 -15.826 4.376 1.00 94.81 147 PRO A CA 1
ATOM 1112 C C . PRO A 1 147 ? -12.063 -14.423 4.983 1.00 94.81 147 PRO A C 1
ATOM 1114 O O . PRO A 1 147 ? -12.342 -13.417 4.333 1.00 94.81 147 PRO A O 1
ATOM 1117 N N . LYS A 1 148 ? -11.604 -14.328 6.241 1.00 94.06 148 LYS A N 1
ATOM 1118 C CA . LYS A 1 148 ? -11.286 -13.043 6.880 1.00 94.06 148 LYS A CA 1
ATOM 1119 C C . LYS A 1 148 ? -10.049 -12.393 6.259 1.00 94.06 148 LYS A C 1
ATOM 1121 O O . LYS A 1 148 ? -10.049 -11.180 6.066 1.00 94.06 148 LYS A O 1
ATOM 1126 N N . THR A 1 149 ? -9.016 -13.176 5.943 1.00 94.88 149 THR A N 1
ATOM 1127 C CA . THR A 1 149 ? -7.833 -12.684 5.225 1.00 94.88 149 THR A CA 1
ATOM 1128 C C . THR A 1 149 ? -8.222 -12.223 3.825 1.00 94.88 149 THR A C 1
ATOM 1130 O O . THR A 1 149 ? -7.872 -11.106 3.457 1.00 94.88 149 THR A O 1
ATOM 1133 N N . ASP A 1 150 ? -9.007 -13.014 3.092 1.00 95.31 150 ASP A N 1
ATOM 1134 C CA . ASP A 1 150 ? -9.433 -12.681 1.725 1.00 95.31 150 ASP A CA 1
ATOM 1135 C C . ASP A 1 150 ? -10.240 -11.377 1.684 1.00 95.31 150 ASP A C 1
ATOM 1137 O O . ASP A 1 150 ? -9.995 -10.502 0.851 1.00 95.31 150 ASP A O 1
ATOM 1141 N N . ALA A 1 151 ? -11.148 -11.186 2.647 1.00 95.19 151 ALA A N 1
ATOM 1142 C CA . ALA A 1 151 ? -11.911 -9.947 2.778 1.00 95.19 151 ALA A CA 1
ATOM 1143 C C . ALA A 1 151 ? -11.014 -8.729 3.068 1.00 95.19 151 ALA A C 1
ATOM 1145 O O . ALA A 1 151 ? -11.237 -7.652 2.516 1.00 95.19 151 ALA A O 1
ATOM 1146 N N . LEU A 1 152 ? -9.982 -8.888 3.906 1.00 94.19 152 LEU A N 1
ATOM 1147 C CA . LEU A 1 152 ? -9.006 -7.829 4.193 1.00 94.19 152 LEU A CA 1
ATOM 1148 C C . LEU A 1 152 ? -8.128 -7.504 2.975 1.00 94.19 152 LEU A C 1
ATOM 1150 O O . LEU A 1 152 ? -7.833 -6.333 2.735 1.00 94.19 152 LEU A O 1
ATOM 1154 N N . VAL A 1 153 ? -7.717 -8.519 2.208 1.00 95.31 153 VAL A N 1
ATOM 1155 C CA . VAL A 1 153 ? -6.966 -8.339 0.955 1.00 95.31 153 VAL A CA 1
ATOM 1156 C C . VAL A 1 153 ? -7.819 -7.593 -0.067 1.00 95.31 153 VAL A C 1
ATOM 1158 O O . VAL A 1 153 ? -7.349 -6.610 -0.638 1.00 95.31 153 VAL A O 1
ATOM 1161 N N . THR A 1 154 ? -9.082 -7.995 -0.228 1.00 95.75 154 THR A N 1
ATOM 1162 C CA . THR A 1 154 ? -10.039 -7.343 -1.136 1.00 95.75 154 THR A CA 1
ATOM 1163 C C . THR A 1 154 ? -10.243 -5.878 -0.758 1.00 95.75 154 THR A C 1
ATOM 1165 O O . THR A 1 154 ? -10.110 -4.996 -1.601 1.00 95.75 154 THR A O 1
ATOM 1168 N N . GLU A 1 155 ? -10.490 -5.583 0.523 1.00 94.25 155 GLU A N 1
ATOM 1169 C CA . GLU A 1 155 ? -10.637 -4.204 0.998 1.00 94.25 155 GLU A CA 1
ATOM 1170 C C . GLU A 1 155 ? -9.385 -3.361 0.708 1.00 94.25 155 GLU A C 1
ATOM 1172 O O . GLU A 1 155 ? -9.486 -2.222 0.243 1.00 94.25 155 GLU A O 1
ATOM 1177 N N . ALA A 1 156 ? -8.196 -3.907 0.977 1.00 92.38 156 ALA A N 1
ATOM 1178 C CA . ALA A 1 156 ? -6.943 -3.208 0.722 1.00 92.38 156 ALA A CA 1
ATOM 1179 C C . ALA A 1 156 ? -6.736 -2.945 -0.778 1.00 92.38 156 ALA A C 1
ATOM 1181 O O . ALA A 1 156 ? -6.353 -1.834 -1.158 1.00 92.38 156 ALA A O 1
ATOM 1182 N N . ALA A 1 157 ? -7.017 -3.932 -1.630 1.00 95.25 157 ALA A N 1
ATOM 1183 C CA . ALA A 1 157 ? -6.914 -3.809 -3.079 1.00 95.25 157 ALA A CA 1
ATOM 1184 C C . ALA A 1 157 ? -7.928 -2.796 -3.640 1.00 95.25 157 ALA A C 1
ATOM 1186 O O . ALA A 1 157 ? -7.546 -1.907 -4.404 1.00 95.25 157 ALA A O 1
ATOM 1187 N N . ASP A 1 158 ? -9.184 -2.833 -3.183 1.00 94.12 158 ASP A N 1
ATOM 1188 C CA . ASP A 1 158 ? -10.202 -1.832 -3.523 1.00 94.12 158 ASP A CA 1
ATOM 1189 C C . ASP A 1 158 ? -9.757 -0.423 -3.105 1.00 94.12 158 ASP A C 1
ATOM 1191 O O . ASP A 1 158 ? -9.871 0.530 -3.883 1.00 94.12 158 ASP A O 1
ATOM 1195 N N . HIS A 1 159 ? -9.184 -0.269 -1.906 1.00 90.19 159 HIS A N 1
ATOM 1196 C CA . HIS A 1 159 ? -8.671 1.019 -1.446 1.00 90.19 159 HIS A CA 1
ATOM 1197 C C . HIS A 1 159 ? -7.536 1.541 -2.341 1.00 90.19 159 HIS A C 1
ATOM 1199 O O . HIS A 1 159 ? -7.568 2.711 -2.741 1.00 90.19 159 HIS A O 1
ATOM 1205 N N . ILE A 1 160 ? -6.572 0.684 -2.701 1.00 91.69 160 ILE A N 1
ATOM 1206 C CA . ILE A 1 160 ? -5.460 1.025 -3.604 1.00 91.69 160 ILE A CA 1
ATOM 1207 C C . ILE A 1 160 ? -5.987 1.433 -4.989 1.00 91.69 160 ILE A C 1
ATOM 1209 O O . ILE A 1 160 ? -5.541 2.441 -5.541 1.00 91.69 160 ILE A O 1
ATOM 1213 N N . ALA A 1 161 ? -6.964 0.703 -5.533 1.00 92.44 161 ALA A N 1
ATOM 1214 C CA . ALA A 1 161 ? -7.544 0.984 -6.845 1.00 92.44 161 ALA A CA 1
ATOM 1215 C C . ALA A 1 161 ? -8.419 2.257 -6.865 1.00 92.44 161 ALA A C 1
ATOM 1217 O O . ALA A 1 161 ? -8.494 2.950 -7.879 1.00 92.44 161 ALA A O 1
ATOM 1218 N N . SER A 1 162 ? -9.035 2.628 -5.736 1.00 86.56 162 SER A N 1
ATOM 1219 C CA . SER A 1 162 ? -10.036 3.708 -5.656 1.00 86.56 162 SER A CA 1
ATOM 1220 C C . SER A 1 162 ? -9.533 5.143 -5.899 1.00 86.56 162 SER A C 1
ATOM 1222 O O . SER A 1 162 ? -10.334 6.077 -5.859 1.00 86.56 162 SER A O 1
ATOM 1224 N N . LYS A 1 163 ? -8.222 5.363 -6.088 1.00 69.62 163 LYS A N 1
ATOM 1225 C CA . LYS A 1 163 ? -7.563 6.693 -6.143 1.00 69.62 163 LYS A CA 1
ATOM 1226 C C . LYS A 1 163 ? -7.771 7.585 -4.900 1.00 69.62 163 LYS A C 1
ATOM 1228 O O . LYS A 1 163 ? -7.259 8.701 -4.875 1.00 69.62 163 LYS A O 1
ATOM 1233 N N . LYS A 1 164 ? -8.465 7.113 -3.853 1.00 71.12 164 LYS A N 1
ATOM 1234 C CA . LYS A 1 164 ? -8.630 7.825 -2.568 1.00 71.12 164 LYS A CA 1
ATOM 1235 C C . LYS A 1 164 ? -7.355 7.818 -1.726 1.00 71.12 164 LYS A C 1
ATOM 1237 O O . LYS A 1 164 ? -7.181 8.667 -0.857 1.00 71.12 164 LYS A O 1
ATOM 1242 N N . ALA A 1 165 ? -6.457 6.870 -1.975 1.00 67.69 165 ALA A N 1
ATOM 1243 C CA . ALA A 1 165 ? -5.166 6.840 -1.313 1.00 67.69 165 ALA A CA 1
ATOM 1244 C C . ALA A 1 165 ? -4.301 8.026 -1.770 1.00 67.69 165 ALA A C 1
ATOM 1246 O O . ALA A 1 165 ? -4.154 8.290 -2.960 1.00 67.69 165 ALA A O 1
ATOM 1247 N N . ARG A 1 166 ? -3.650 8.706 -0.820 1.00 63.28 166 ARG A N 1
ATOM 1248 C CA . ARG A 1 166 ? -2.758 9.850 -1.094 1.00 63.28 166 ARG A CA 1
ATOM 1249 C C . ARG A 1 166 ? -1.582 9.501 -2.022 1.00 63.28 166 ARG A C 1
ATOM 1251 O O . ARG A 1 166 ? -1.049 10.367 -2.709 1.00 63.28 166 ARG A O 1
ATOM 1258 N N . SER A 1 167 ? -1.147 8.242 -2.012 1.00 72.69 167 SER A N 1
ATOM 1259 C CA . SER A 1 167 ? -0.129 7.689 -2.910 1.00 72.69 167 SER A CA 1
ATOM 1260 C C . SER A 1 167 ? -0.399 6.188 -3.080 1.00 72.69 167 SER A C 1
ATOM 1262 O O . SER A 1 167 ? 0.236 5.386 -2.396 1.00 72.69 167 SER A O 1
ATOM 1264 N N . PRO A 1 168 ? -1.366 5.795 -3.934 1.00 76.38 168 PRO A N 1
ATOM 1265 C CA . PRO A 1 168 ? -1.916 4.434 -3.951 1.00 76.38 168 PRO A CA 1
ATOM 1266 C C . PRO A 1 168 ? -0.852 3.369 -4.218 1.00 76.38 168 PRO A C 1
ATOM 1268 O O . PRO A 1 168 ? -0.908 2.278 -3.664 1.00 76.38 168 PRO A O 1
ATOM 1271 N N . TYR A 1 169 ? 0.161 3.702 -5.020 1.00 86.25 169 TYR A N 1
ATOM 1272 C CA . TYR A 1 169 ? 1.210 2.760 -5.406 1.00 86.25 169 TYR A CA 1
ATOM 1273 C C . TYR A 1 169 ? 2.536 2.996 -4.673 1.00 86.25 169 TYR A C 1
ATOM 1275 O O . TYR A 1 169 ? 3.438 2.162 -4.740 1.00 86.25 169 TYR A O 1
ATOM 1283 N N . GLY A 1 170 ? 2.672 4.113 -3.948 1.00 84.25 170 GLY A N 1
ATOM 1284 C CA . GLY A 1 170 ? 3.940 4.549 -3.364 1.00 84.25 170 GLY A CA 1
ATOM 1285 C C . GLY A 1 170 ? 5.015 4.869 -4.414 1.00 84.25 170 GLY A C 1
ATOM 1286 O O . GLY A 1 170 ? 4.838 4.693 -5.617 1.00 84.25 170 GLY A O 1
ATOM 1287 N N . ARG A 1 171 ? 6.188 5.337 -3.967 1.00 83.19 171 ARG A N 1
ATOM 1288 C CA . ARG A 1 171 ? 7.303 5.651 -4.889 1.00 83.19 171 ARG A CA 1
ATOM 1289 C C . ARG A 1 171 ? 7.873 4.409 -5.579 1.00 83.19 171 ARG A C 1
ATOM 1291 O O . ARG A 1 171 ? 8.334 4.501 -6.712 1.00 83.19 171 ARG A O 1
ATOM 1298 N N . LEU A 1 172 ? 7.820 3.271 -4.890 1.00 88.94 172 LEU A N 1
ATOM 1299 C CA . LEU A 1 172 ? 8.285 1.972 -5.375 1.00 88.94 172 LEU A CA 1
ATOM 1300 C C . LEU A 1 172 ? 7.211 1.215 -6.171 1.00 88.94 172 LEU A C 1
ATOM 1302 O O . LEU A 1 172 ? 7.432 0.068 -6.514 1.00 88.94 172 LEU A O 1
ATOM 1306 N N . GLN A 1 173 ? 6.045 1.806 -6.449 1.00 91.62 173 GLN A N 1
ATOM 1307 C CA . GLN A 1 173 ? 4.969 1.151 -7.211 1.00 91.62 173 GLN A CA 1
ATOM 1308 C C . GLN A 1 173 ? 4.450 -0.176 -6.606 1.00 91.62 173 GLN A C 1
ATOM 1310 O O . GLN A 1 173 ? 3.751 -0.934 -7.271 1.00 91.62 173 GLN A O 1
ATOM 1315 N N . ILE A 1 174 ? 4.736 -0.448 -5.328 1.00 92.06 174 ILE A N 1
ATOM 1316 C CA . ILE A 1 174 ? 4.385 -1.690 -4.620 1.00 92.06 174 ILE A CA 1
ATOM 1317 C C . ILE A 1 174 ? 2.875 -1.936 -4.529 1.00 92.06 174 ILE A C 1
ATOM 1319 O O . ILE A 1 174 ? 2.453 -3.082 -4.430 1.00 92.06 174 ILE A O 1
ATOM 1323 N N . GLY A 1 175 ? 2.053 -0.885 -4.605 1.00 94.12 175 GLY A N 1
ATOM 1324 C CA . GLY A 1 175 ? 0.600 -1.055 -4.665 1.00 94.12 175 GLY A CA 1
ATOM 1325 C C . GLY A 1 175 ? 0.154 -1.760 -5.948 1.00 94.12 175 GLY A C 1
ATOM 1326 O O . GLY A 1 175 ? -0.752 -2.579 -5.885 1.00 94.12 175 GLY A O 1
ATOM 1327 N N . LEU A 1 176 ? 0.828 -1.527 -7.084 1.00 96.19 176 LEU A N 1
ATOM 1328 C CA . LEU A 1 176 ? 0.536 -2.240 -8.335 1.00 96.19 176 LEU A CA 1
ATOM 1329 C C . LEU A 1 176 ? 0.879 -3.729 -8.215 1.00 96.19 176 LEU A C 1
ATOM 1331 O O . LEU A 1 176 ? 0.099 -4.560 -8.663 1.00 96.19 176 LEU A O 1
ATOM 1335 N N . LEU A 1 177 ? 1.994 -4.073 -7.555 1.00 95.94 177 LEU A N 1
ATOM 1336 C CA . LEU A 1 177 ? 2.329 -5.473 -7.251 1.00 95.94 177 LEU A CA 1
ATOM 1337 C C . LEU A 1 177 ? 1.267 -6.123 -6.366 1.00 95.94 177 LEU A C 1
ATOM 1339 O O . LEU A 1 177 ? 0.854 -7.243 -6.640 1.00 95.94 177 LEU A O 1
ATOM 1343 N N . GLY A 1 178 ? 0.801 -5.411 -5.336 1.00 95.06 178 GLY A N 1
ATOM 1344 C CA . GLY A 1 178 ? -0.281 -5.888 -4.475 1.00 95.06 178 GLY A CA 1
ATOM 1345 C C . GLY A 1 178 ? -1.565 -6.176 -5.255 1.00 95.06 178 GLY A C 1
ATOM 1346 O O . GLY A 1 178 ? -2.180 -7.212 -5.036 1.00 95.06 178 GLY A O 1
ATOM 1347 N N . LEU A 1 179 ? -1.928 -5.305 -6.203 1.00 97.19 179 LEU A N 1
ATOM 1348 C CA . LEU A 1 179 ? -3.075 -5.517 -7.091 1.00 97.19 179 LEU A CA 1
ATOM 1349 C C . LEU A 1 179 ? -2.888 -6.740 -7.999 1.00 97.19 179 LEU A C 1
ATOM 1351 O O . LEU A 1 179 ? -3.799 -7.556 -8.094 1.00 97.19 179 LEU A O 1
ATOM 1355 N N . LEU A 1 180 ? -1.717 -6.905 -8.625 1.00 97.69 180 LEU A N 1
ATOM 1356 C CA . LEU A 1 180 ? -1.420 -8.076 -9.464 1.00 97.69 180 LEU A CA 1
ATOM 1357 C C . LEU A 1 180 ? -1.462 -9.383 -8.661 1.00 97.69 180 LEU A C 1
ATOM 1359 O O . LEU A 1 180 ? -2.001 -10.376 -9.141 1.00 97.69 180 LEU A O 1
ATOM 1363 N N . ALA A 1 181 ? -0.950 -9.368 -7.428 1.00 95.81 181 ALA A N 1
ATOM 1364 C CA . ALA A 1 181 ? -0.887 -10.538 -6.555 1.00 95.81 181 ALA A CA 1
ATOM 1365 C C . ALA A 1 181 ? -2.266 -11.084 -6.142 1.00 95.81 181 ALA A C 1
ATOM 1367 O O . ALA A 1 181 ? -2.352 -12.234 -5.721 1.00 95.81 181 ALA A O 1
ATOM 1368 N N . THR A 1 182 ? -3.338 -10.295 -6.273 1.00 95.25 182 THR A N 1
ATOM 1369 C CA . THR A 1 182 ? -4.712 -10.788 -6.059 1.00 95.25 182 THR A CA 1
ATOM 1370 C C . THR A 1 182 ? -5.144 -11.805 -7.118 1.00 95.25 182 THR A C 1
ATOM 1372 O O . THR A 1 182 ? -5.993 -12.647 -6.847 1.00 95.25 182 THR A O 1
ATOM 1375 N N . GLY A 1 183 ? -4.596 -11.713 -8.338 1.00 94.12 183 GLY A N 1
ATOM 1376 C CA . GLY A 1 183 ? -5.045 -12.494 -9.491 1.00 94.12 183 GLY A CA 1
ATOM 1377 C C . GLY A 1 183 ? -6.458 -12.160 -9.992 1.00 94.12 183 GLY A C 1
ATOM 1378 O O . GLY A 1 183 ? -6.942 -12.834 -10.899 1.00 94.12 183 GLY A O 1
ATOM 1379 N N . GLU A 1 184 ? -7.139 -11.146 -9.443 1.00 96.62 184 GLU A N 1
ATOM 1380 C CA . GLU A 1 184 ? -8.504 -10.800 -9.852 1.00 96.62 184 GLU A CA 1
ATOM 1381 C C . GLU A 1 184 ? -8.519 -9.867 -11.069 1.00 96.62 184 GLU A C 1
ATOM 1383 O O . GLU A 1 184 ? -7.906 -8.795 -11.070 1.00 96.62 184 GLU A O 1
ATOM 1388 N N . GLU A 1 185 ? -9.319 -10.224 -12.077 1.00 97.38 185 GLU A N 1
ATOM 1389 C CA . GLU A 1 185 ? -9.377 -9.529 -13.371 1.00 97.38 185 GLU A CA 1
ATOM 1390 C C . GLU A 1 185 ? -9.618 -8.015 -13.241 1.00 97.38 185 GLU A C 1
ATOM 1392 O O . GLU A 1 185 ? -8.977 -7.221 -13.927 1.00 97.38 185 GLU A O 1
ATOM 1397 N N . LYS A 1 186 ? -10.484 -7.582 -12.309 1.00 96.94 186 LYS A N 1
ATOM 1398 C CA . LYS A 1 186 ? -10.776 -6.152 -12.095 1.00 96.94 186 LYS A CA 1
ATOM 1399 C C . LYS A 1 186 ? -9.531 -5.344 -11.708 1.00 96.94 186 LYS A C 1
ATOM 1401 O O . LYS A 1 186 ? -9.374 -4.206 -12.149 1.00 96.94 186 LYS A O 1
ATOM 1406 N N . TYR A 1 187 ? -8.639 -5.920 -10.903 1.00 97.56 187 TYR A N 1
ATOM 1407 C CA . TYR A 1 187 ? -7.423 -5.247 -10.457 1.00 97.56 187 TYR A CA 1
ATOM 1408 C C . TYR A 1 187 ? -6.315 -5.362 -11.499 1.00 97.56 187 TYR A C 1
ATOM 1410 O O . TYR A 1 187 ? -5.584 -4.397 -11.719 1.00 97.56 187 TYR A O 1
ATOM 1418 N N . VAL A 1 188 ? -6.229 -6.499 -12.194 1.00 97.94 188 VAL A N 1
ATOM 1419 C CA . VAL A 1 188 ? -5.303 -6.682 -13.319 1.00 97.94 188 VAL A CA 1
ATOM 1420 C C . VAL A 1 188 ? -5.603 -5.679 -14.437 1.00 97.94 188 VAL A C 1
ATOM 1422 O O . VAL A 1 188 ? -4.680 -5.036 -14.940 1.00 97.94 188 VAL A O 1
ATOM 1425 N N . GLN A 1 189 ? -6.879 -5.468 -14.775 1.00 97.25 189 GLN A N 1
ATOM 1426 C CA . GLN A 1 189 ? -7.294 -4.464 -15.757 1.00 97.25 189 GLN A CA 1
ATOM 1427 C C . GLN A 1 189 ? -6.942 -3.040 -15.304 1.00 97.25 189 GLN A C 1
ATOM 1429 O O . GLN A 1 189 ? -6.405 -2.259 -16.086 1.00 97.25 189 GLN A O 1
ATOM 1434 N N . HIS A 1 190 ? -7.154 -2.715 -14.027 1.00 96.25 190 HIS A N 1
ATOM 1435 C CA . HIS A 1 190 ? -6.746 -1.422 -13.468 1.00 96.25 190 HIS A CA 1
ATOM 1436 C C . HIS A 1 190 ? -5.230 -1.186 -13.590 1.00 96.25 190 HIS A C 1
ATOM 1438 O O . HIS A 1 190 ? -4.793 -0.086 -13.935 1.00 96.25 190 HIS A O 1
ATOM 1444 N N . VAL A 1 191 ? -4.413 -2.218 -13.344 1.00 97.25 191 VAL A N 1
ATOM 1445 C CA . VAL A 1 191 ? -2.956 -2.142 -13.533 1.00 97.25 191 VAL A CA 1
ATOM 1446 C C . VAL A 1 191 ? -2.603 -1.978 -15.012 1.00 97.25 191 VAL A C 1
ATOM 1448 O O . VAL A 1 191 ? -1.775 -1.123 -15.328 1.00 97.25 191 VAL A O 1
ATOM 1451 N N . ARG A 1 192 ? -3.247 -2.723 -15.922 1.00 97.69 192 ARG A N 1
ATOM 1452 C CA . ARG A 1 192 ? -3.076 -2.567 -17.379 1.00 97.69 192 ARG A CA 1
ATOM 1453 C C . ARG A 1 192 ? -3.299 -1.120 -17.803 1.00 97.69 192 ARG A C 1
ATOM 1455 O O . ARG A 1 192 ? -2.409 -0.528 -18.412 1.00 97.69 192 ARG A O 1
ATOM 1462 N N . ASP A 1 193 ? -4.447 -0.549 -17.449 1.00 96.44 193 ASP A N 1
ATOM 1463 C CA . ASP A 1 193 ? -4.818 0.813 -17.842 1.00 96.44 193 ASP A CA 1
ATOM 1464 C C . ASP A 1 193 ? -3.782 1.827 -17.341 1.00 96.44 193 ASP A C 1
ATOM 1466 O O . ASP A 1 193 ? -3.310 2.679 -18.097 1.00 96.44 193 ASP A O 1
ATOM 1470 N N . HIS A 1 194 ? -3.342 1.678 -16.087 1.00 95.75 194 HIS A N 1
ATOM 1471 C CA . HIS A 1 194 ? -2.307 2.532 -15.517 1.00 95.75 194 HIS A CA 1
ATOM 1472 C C . HIS A 1 194 ? -0.962 2.413 -16.253 1.00 95.75 194 HIS A C 1
ATOM 1474 O O . HIS A 1 194 ? -0.347 3.432 -16.572 1.00 95.75 194 HIS A O 1
ATOM 1480 N N . LEU A 1 195 ? -0.497 1.192 -16.539 1.00 96.75 195 LEU A N 1
ATOM 1481 C CA . LEU A 1 195 ? 0.774 0.957 -17.238 1.00 96.75 195 LEU A CA 1
ATOM 1482 C C . LEU A 1 195 ? 0.741 1.445 -18.694 1.00 96.75 195 LEU A C 1
ATOM 1484 O O . LEU A 1 195 ? 1.766 1.865 -19.228 1.00 96.75 195 LEU A O 1
ATOM 1488 N N . HIS A 1 196 ? -0.425 1.439 -19.339 1.00 96.81 196 HIS A N 1
ATOM 1489 C CA . HIS A 1 196 ? -0.586 1.992 -20.686 1.00 96.81 196 HIS A CA 1
ATOM 1490 C C . HIS A 1 196 ? -0.590 3.531 -20.694 1.00 96.81 196 HIS A C 1
ATOM 1492 O O . HIS A 1 196 ? -0.169 4.148 -21.676 1.00 96.81 196 HIS A O 1
ATOM 1498 N N . GLU A 1 197 ? -0.982 4.164 -19.586 1.00 94.56 197 GLU A N 1
ATOM 1499 C CA . GLU A 1 197 ? -1.020 5.621 -19.426 1.00 94.56 197 GLU A CA 1
ATOM 1500 C C . GLU A 1 197 ? 0.350 6.232 -19.079 1.00 94.56 197 GLU A C 1
ATOM 1502 O O . GLU A 1 197 ? 0.715 7.290 -19.607 1.00 94.56 197 GLU A O 1
ATOM 1507 N N . VAL A 1 198 ? 1.129 5.586 -18.205 1.00 93.94 198 VAL A N 1
ATOM 1508 C CA . VAL A 1 198 ? 2.336 6.184 -17.608 1.00 93.94 198 VAL A CA 1
ATOM 1509 C C . VAL A 1 198 ? 3.589 6.040 -18.466 1.00 93.94 198 VAL A C 1
ATOM 1511 O O . VAL A 1 198 ? 3.974 4.951 -18.875 1.00 93.94 198 VAL A O 1
ATOM 1514 N N . ASP A 1 199 ? 4.310 7.145 -18.660 1.00 93.75 199 ASP A N 1
ATOM 1515 C CA . ASP A 1 199 ? 5.459 7.206 -19.579 1.00 93.75 199 ASP A CA 1
ATOM 1516 C C . ASP A 1 199 ? 6.588 6.225 -19.260 1.00 93.75 199 ASP A C 1
ATOM 1518 O O . ASP A 1 199 ? 7.287 5.773 -20.160 1.00 93.75 199 ASP A O 1
ATOM 1522 N N . TRP A 1 200 ? 6.764 5.868 -17.989 1.00 93.50 200 TRP A N 1
ATOM 1523 C CA . TRP A 1 200 ? 7.823 4.952 -17.576 1.00 93.50 200 TRP A CA 1
ATOM 1524 C C . TRP A 1 200 ? 7.556 3.491 -17.970 1.00 93.50 200 TRP A C 1
ATOM 1526 O O . TRP A 1 200 ? 8.491 2.698 -17.965 1.00 93.50 200 TRP A O 1
ATOM 1536 N N . ALA A 1 201 ? 6.312 3.134 -18.292 1.00 96.56 201 ALA A N 1
ATOM 1537 C CA . ALA A 1 201 ? 5.913 1.787 -18.699 1.00 96.56 201 ALA A CA 1
ATOM 1538 C C . ALA A 1 201 ? 5.670 1.664 -20.215 1.00 96.56 201 ALA A C 1
ATOM 1540 O O . ALA A 1 201 ? 5.567 0.553 -20.735 1.00 96.56 201 ALA A O 1
ATOM 1541 N N . LYS A 1 202 ? 5.601 2.795 -20.931 1.00 95.56 202 LYS A N 1
ATOM 1542 C CA . LYS A 1 202 ? 5.417 2.822 -22.386 1.00 95.56 202 LYS A CA 1
ATOM 1543 C C . LYS A 1 202 ? 6.655 2.289 -23.109 1.00 95.56 202 LYS A C 1
ATOM 1545 O O . LYS A 1 202 ? 7.771 2.466 -22.615 1.00 95.56 202 LYS A O 1
ATOM 1550 N N . PRO A 1 203 ? 6.490 1.735 -24.324 1.00 95.69 203 PRO A N 1
ATOM 1551 C CA . PRO A 1 203 ? 7.612 1.473 -25.210 1.00 95.69 203 PRO A CA 1
ATOM 1552 C C . PRO A 1 203 ? 8.471 2.735 -25.399 1.00 95.69 203 PRO A C 1
ATOM 1554 O O . PRO A 1 203 ? 7.970 3.737 -25.924 1.00 95.69 203 PRO A O 1
ATOM 1557 N N . PRO A 1 204 ? 9.748 2.729 -24.975 1.00 94.06 204 PRO A N 1
ATOM 1558 C CA . PRO A 1 204 ? 10.606 3.885 -25.156 1.00 94.06 204 PRO A CA 1
ATOM 1559 C C . PRO A 1 204 ? 10.974 4.032 -26.634 1.00 94.06 204 PRO A C 1
ATOM 1561 O O . PRO A 1 204 ? 11.070 3.050 -27.370 1.00 94.06 204 PRO A O 1
ATOM 1564 N N . LYS A 1 205 ? 11.224 5.272 -27.072 1.00 94.06 205 LYS A N 1
ATOM 1565 C CA . LYS A 1 205 ? 11.742 5.537 -28.427 1.00 94.06 205 LYS A CA 1
ATOM 1566 C C . LYS A 1 205 ? 13.141 4.951 -28.625 1.00 94.06 205 LYS A C 1
ATOM 1568 O O . LYS A 1 205 ? 13.459 4.498 -29.717 1.00 94.06 205 LYS A O 1
ATOM 1573 N N . ASP A 1 206 ? 13.949 4.985 -27.569 1.00 92.62 206 ASP A N 1
ATOM 1574 C CA . ASP A 1 206 ? 15.279 4.391 -27.506 1.00 92.62 206 ASP A CA 1
ATOM 1575 C C . ASP A 1 206 ? 15.343 3.435 -26.302 1.00 92.62 206 ASP A C 1
ATOM 1577 O O . ASP A 1 206 ? 15.235 3.901 -25.163 1.00 92.62 206 ASP A O 1
ATOM 1581 N N . PRO A 1 207 ? 15.504 2.116 -26.513 1.00 87.31 207 PRO A N 1
ATOM 1582 C CA . PRO A 1 207 ? 15.624 1.159 -25.416 1.00 87.31 207 PRO A CA 1
ATOM 1583 C C . PRO A 1 207 ? 16.899 1.357 -24.581 1.00 87.31 207 PRO A C 1
ATOM 1585 O O . PRO A 1 207 ? 16.917 0.956 -23.424 1.00 87.31 207 PRO A O 1
ATOM 1588 N N . ASN A 1 208 ? 17.929 2.030 -25.106 1.00 90.12 208 ASN A N 1
ATOM 1589 C CA . ASN A 1 208 ? 19.186 2.266 -24.390 1.00 90.12 208 ASN A CA 1
ATOM 1590 C C . ASN A 1 208 ? 19.202 3.571 -23.583 1.00 90.12 208 ASN A C 1
ATOM 1592 O O . ASN A 1 208 ? 20.230 3.911 -23.002 1.00 90.12 208 ASN A O 1
ATOM 1596 N N . VAL A 1 209 ? 18.088 4.307 -23.506 1.00 91.50 209 VAL A N 1
ATOM 1597 C CA . VAL A 1 209 ? 18.043 5.647 -22.887 1.00 91.50 209 VAL A CA 1
ATOM 1598 C C . VAL A 1 209 ? 18.503 5.680 -21.420 1.00 91.50 209 VAL A C 1
ATOM 1600 O O . VAL A 1 209 ? 18.902 6.731 -20.928 1.00 91.50 209 VAL A O 1
ATOM 1603 N N . LEU A 1 210 ? 18.461 4.545 -20.713 1.00 90.06 210 LEU A N 1
ATOM 1604 C CA . LEU A 1 210 ? 18.912 4.425 -19.320 1.00 90.06 210 LEU A CA 1
ATOM 1605 C C . LEU A 1 210 ? 20.333 3.863 -19.168 1.00 90.06 210 LEU A C 1
ATOM 1607 O O . LEU A 1 210 ? 20.867 3.858 -18.058 1.00 90.06 210 LEU A O 1
ATOM 1611 N N . VAL A 1 211 ? 20.958 3.397 -20.250 1.00 87.50 211 VAL A N 1
ATOM 1612 C CA . VAL A 1 211 ? 22.310 2.831 -20.213 1.00 87.50 211 VAL A CA 1
ATOM 1613 C C . VAL A 1 211 ? 23.306 3.908 -19.789 1.00 87.50 211 VAL A C 1
ATOM 1615 O O . VAL A 1 211 ? 23.263 5.038 -20.276 1.00 87.50 211 VAL A O 1
ATOM 1618 N N . ASN A 1 212 ? 24.197 3.568 -18.854 1.00 83.06 212 ASN A N 1
ATOM 1619 C CA . ASN A 1 212 ? 25.189 4.476 -18.263 1.00 83.06 212 ASN A CA 1
ATOM 1620 C C . ASN A 1 212 ? 24.594 5.745 -17.619 1.00 83.06 212 ASN A C 1
ATOM 1622 O O . ASN A 1 212 ? 25.312 6.716 -17.364 1.00 83.06 212 ASN A O 1
ATOM 1626 N N . THR A 1 213 ? 23.288 5.757 -17.341 1.00 83.00 213 THR A N 1
ATOM 1627 C CA . THR A 1 213 ? 22.633 6.869 -16.652 1.00 83.00 213 THR A CA 1
ATOM 1628 C C . THR A 1 213 ? 22.811 6.721 -15.145 1.00 83.00 213 THR A C 1
ATOM 1630 O O . THR A 1 213 ? 22.612 5.648 -14.578 1.00 83.00 213 THR A O 1
ATOM 1633 N N . SER A 1 214 ? 23.163 7.816 -14.475 1.00 75.25 214 SER A N 1
ATOM 1634 C CA . SER A 1 214 ? 23.338 7.868 -13.024 1.00 75.25 214 SER A CA 1
ATOM 1635 C C . SER A 1 214 ? 22.282 8.752 -12.357 1.00 75.25 214 SER A C 1
ATOM 1637 O O . SER A 1 214 ? 21.538 9.495 -12.996 1.00 75.25 214 SER A O 1
ATOM 1639 N N . GLY A 1 215 ? 22.177 8.642 -11.039 1.00 72.25 215 GLY A N 1
ATOM 1640 C CA . GLY A 1 215 ? 21.221 9.378 -10.222 1.00 72.25 215 GLY A CA 1
ATOM 1641 C C . GLY A 1 215 ? 21.242 8.828 -8.805 1.00 72.25 215 GLY A C 1
ATOM 1642 O O . GLY A 1 215 ? 22.010 7.920 -8.525 1.00 72.25 215 GLY A O 1
ATOM 1643 N N . SER A 1 216 ? 20.417 9.373 -7.909 1.00 76.31 216 SER A N 1
ATOM 1644 C CA . SER A 1 216 ? 20.344 8.922 -6.510 1.00 76.31 216 SER A CA 1
ATOM 1645 C C . SER A 1 216 ? 19.755 7.498 -6.397 1.00 76.31 216 SER A C 1
ATOM 1647 O O . SER A 1 216 ? 20.333 6.573 -6.933 1.00 76.31 216 SER A O 1
ATOM 1649 N N . TYR A 1 217 ? 18.624 7.270 -5.728 1.00 75.25 217 TYR A N 1
ATOM 1650 C CA . TYR A 1 217 ? 18.006 5.942 -5.515 1.00 75.25 217 TYR A CA 1
ATOM 1651 C C . TYR A 1 217 ? 17.473 5.234 -6.793 1.00 75.25 217 TYR A C 1
ATOM 1653 O O . TYR A 1 217 ? 16.405 4.622 -6.780 1.00 75.25 217 TYR A O 1
ATOM 1661 N N . VAL A 1 218 ? 18.162 5.357 -7.928 1.00 84.75 218 VAL A N 1
ATOM 1662 C CA . VAL A 1 218 ? 17.714 4.917 -9.254 1.00 84.75 218 VAL A CA 1
ATOM 1663 C C . VAL A 1 218 ? 17.629 3.401 -9.373 1.00 84.75 218 VAL A C 1
ATOM 1665 O O . VAL A 1 218 ? 16.639 2.919 -9.913 1.00 84.75 218 VAL A O 1
ATOM 1668 N N . SER A 1 219 ? 18.576 2.649 -8.802 1.00 83.19 219 SER A N 1
ATOM 1669 C CA . SER A 1 219 ? 18.552 1.177 -8.826 1.00 83.19 219 SER A CA 1
ATOM 1670 C C . SER A 1 219 ? 17.296 0.626 -8.147 1.00 83.19 219 SER A C 1
ATOM 1672 O O . SER A 1 219 ? 16.628 -0.248 -8.689 1.00 83.19 219 SER A O 1
ATOM 1674 N N . TRP A 1 220 ? 16.900 1.219 -7.018 1.00 84.88 220 TRP A N 1
ATOM 1675 C CA . TRP A 1 220 ? 15.671 0.873 -6.306 1.00 84.88 220 TRP A CA 1
ATOM 1676 C C . TRP A 1 220 ? 14.433 1.182 -7.144 1.00 84.88 220 TRP A C 1
ATOM 1678 O O . TRP A 1 220 ? 13.620 0.298 -7.401 1.00 84.88 220 TRP A O 1
ATOM 1688 N N . TYR A 1 221 ? 14.270 2.425 -7.602 1.00 88.56 221 TYR A N 1
ATOM 1689 C CA . TYR A 1 221 ? 13.064 2.793 -8.347 1.00 88.56 221 TYR A CA 1
ATOM 1690 C C . TYR A 1 221 ? 12.928 2.020 -9.660 1.00 88.56 221 TYR A C 1
ATOM 1692 O O . TYR A 1 221 ? 11.816 1.653 -10.031 1.00 88.56 221 TYR A O 1
ATOM 1700 N N . TRP A 1 222 ? 14.031 1.779 -10.366 1.00 90.88 222 TRP A N 1
ATOM 1701 C CA . TRP A 1 222 ? 14.012 1.029 -11.619 1.00 90.88 222 TRP A CA 1
ATOM 1702 C C . TRP A 1 222 ? 13.788 -0.458 -11.376 1.00 90.88 222 TRP A C 1
ATOM 1704 O O . TRP A 1 222 ? 12.966 -1.043 -12.071 1.00 90.88 222 TRP A O 1
ATOM 1714 N N . GLY A 1 223 ? 14.422 -1.044 -10.356 1.00 90.50 223 GLY A N 1
ATOM 1715 C CA . GLY A 1 223 ? 14.223 -2.447 -9.995 1.00 90.50 223 GLY A CA 1
ATOM 1716 C C . GLY A 1 223 ? 12.763 -2.751 -9.665 1.00 90.50 223 GLY A C 1
ATOM 1717 O O . GLY A 1 223 ? 12.182 -3.675 -10.224 1.00 90.50 223 GLY A O 1
ATOM 1718 N N . TYR A 1 224 ? 12.116 -1.916 -8.848 1.00 92.88 224 TYR A N 1
ATOM 1719 C CA . TYR A 1 224 ? 10.699 -2.104 -8.526 1.00 92.88 224 TYR A CA 1
ATOM 1720 C C . TYR A 1 224 ? 9.758 -1.848 -9.715 1.00 92.88 224 TYR A C 1
ATOM 1722 O O . TYR A 1 224 ? 8.759 -2.549 -9.865 1.00 92.88 224 TYR A O 1
ATOM 1730 N N . LYS A 1 225 ? 10.069 -0.883 -10.594 1.00 94.12 225 LYS A N 1
ATOM 1731 C CA . LYS A 1 225 ? 9.317 -0.702 -11.849 1.00 94.12 225 LYS A CA 1
ATOM 1732 C C . LYS A 1 225 ? 9.449 -1.921 -12.755 1.00 94.12 225 LYS A C 1
ATOM 1734 O O . LYS A 1 225 ? 8.446 -2.398 -13.272 1.00 94.12 225 LYS A O 1
ATOM 1739 N N . MET A 1 226 ? 10.664 -2.440 -12.918 1.00 94.81 226 MET A N 1
ATOM 1740 C CA . MET A 1 226 ? 10.929 -3.643 -13.702 1.00 94.81 226 MET A CA 1
ATOM 1741 C C . MET A 1 226 ? 10.191 -4.853 -13.127 1.00 94.81 226 MET A C 1
ATOM 1743 O O . MET A 1 226 ? 9.608 -5.615 -13.895 1.00 94.81 226 MET A O 1
ATOM 1747 N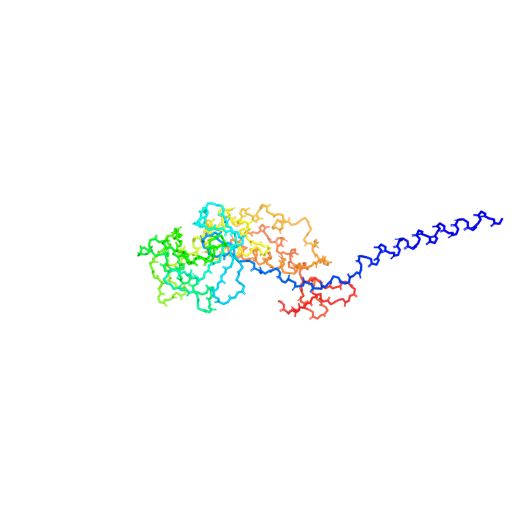 N . LEU A 1 227 ? 10.152 -4.990 -11.796 1.00 96.38 227 LEU A N 1
ATOM 1748 C CA . LEU A 1 227 ? 9.394 -6.036 -11.115 1.00 96.38 227 LEU A CA 1
ATOM 1749 C C . LEU A 1 227 ? 7.901 -5.948 -11.463 1.00 96.38 227 LEU A C 1
ATOM 1751 O O . LEU A 1 227 ? 7.344 -6.921 -11.951 1.00 96.38 227 LEU A O 1
ATOM 1755 N N . VAL A 1 228 ? 7.278 -4.768 -11.334 1.00 97.62 228 VAL A N 1
ATOM 1756 C CA . VAL A 1 228 ? 5.868 -4.558 -11.730 1.00 97.62 228 VAL A CA 1
ATOM 1757 C C . VAL A 1 228 ? 5.618 -4.946 -13.185 1.00 97.62 228 VAL A C 1
ATOM 1759 O O . VAL A 1 228 ? 4.669 -5.672 -13.468 1.00 97.62 228 VAL A O 1
ATOM 1762 N N . LEU A 1 229 ? 6.452 -4.463 -14.110 1.00 98.12 229 LEU A N 1
ATOM 1763 C CA . LEU A 1 229 ? 6.272 -4.724 -15.541 1.00 98.12 229 LEU A CA 1
ATOM 1764 C C . LEU A 1 229 ? 6.415 -6.214 -15.865 1.00 98.12 229 LEU A C 1
ATOM 1766 O O . LEU A 1 229 ? 5.662 -6.735 -16.685 1.00 98.12 229 LEU A O 1
ATOM 1770 N N . THR A 1 230 ? 7.367 -6.890 -15.223 1.00 98.25 230 THR A N 1
ATOM 1771 C CA . THR A 1 230 ? 7.647 -8.310 -15.461 1.00 98.25 230 THR A CA 1
ATOM 1772 C C . THR A 1 230 ? 6.540 -9.189 -14.893 1.00 98.25 230 THR A C 1
ATOM 1774 O O . THR A 1 230 ? 6.025 -10.027 -15.625 1.00 98.25 230 THR A O 1
ATOM 1777 N N . GLU A 1 231 ? 6.105 -8.955 -13.650 1.00 98.12 231 GLU A N 1
ATOM 1778 C CA . GLU A 1 231 ? 4.969 -9.673 -13.051 1.00 98.12 231 GLU A CA 1
ATOM 1779 C C . GLU A 1 231 ? 3.692 -9.474 -13.877 1.00 98.12 231 GLU A C 1
ATOM 1781 O O . GLU A 1 231 ? 2.984 -10.430 -14.188 1.00 98.12 231 GLU A O 1
ATOM 1786 N N . TYR A 1 232 ? 3.435 -8.244 -14.333 1.00 98.38 232 TYR A N 1
ATOM 1787 C CA . TYR A 1 232 ? 2.319 -7.955 -15.230 1.00 98.38 232 TYR A CA 1
ATOM 1788 C C . TYR A 1 232 ? 2.419 -8.723 -16.558 1.00 98.38 232 TYR A C 1
ATOM 1790 O O . TYR A 1 232 ? 1.430 -9.300 -17.016 1.00 98.38 232 TYR A O 1
ATOM 1798 N N . HIS A 1 233 ? 3.602 -8.756 -17.181 1.00 98.44 233 HIS A N 1
ATOM 1799 C CA . HIS A 1 233 ? 3.811 -9.492 -18.426 1.00 98.44 233 HIS A CA 1
ATOM 1800 C C . HIS A 1 233 ? 3.623 -11.001 -18.237 1.00 98.44 233 HIS A C 1
ATOM 1802 O O . HIS A 1 233 ? 2.958 -11.633 -19.053 1.00 98.44 233 HIS A O 1
ATOM 1808 N N . LEU A 1 234 ? 4.174 -11.572 -17.164 1.00 98.12 234 LEU A N 1
ATOM 1809 C CA . LEU A 1 234 ? 4.040 -12.995 -16.852 1.00 98.12 234 LEU A CA 1
ATOM 1810 C C . LEU A 1 234 ? 2.581 -13.381 -16.589 1.00 98.12 234 LEU A C 1
ATOM 1812 O O . LEU A 1 234 ? 2.139 -14.426 -17.060 1.00 98.12 234 LEU A O 1
ATOM 1816 N N . LEU A 1 235 ? 1.830 -12.525 -15.890 1.00 97.69 235 LEU A N 1
ATOM 1817 C CA . LEU A 1 235 ? 0.427 -12.773 -15.568 1.00 97.69 235 LEU A CA 1
ATOM 1818 C C . LEU A 1 235 ? -0.503 -12.632 -16.784 1.00 97.69 235 LEU A C 1
ATOM 1820 O O . LEU A 1 235 ? -1.466 -13.381 -16.910 1.00 97.69 235 LEU A O 1
ATOM 1824 N N . THR A 1 236 ? -0.242 -11.670 -17.676 1.00 97.69 236 THR A N 1
ATOM 1825 C CA . THR A 1 236 ? -1.200 -11.281 -18.735 1.00 97.69 236 THR A CA 1
ATOM 1826 C C . THR A 1 236 ? -0.768 -11.618 -20.160 1.00 97.69 236 THR A C 1
ATOM 1828 O O . THR A 1 236 ? -1.584 -11.564 -21.080 1.00 97.69 236 THR A O 1
ATOM 1831 N N . GLY A 1 237 ? 0.518 -11.891 -20.382 1.00 97.94 237 GLY A N 1
ATOM 1832 C CA . GLY A 1 237 ? 1.115 -12.043 -21.709 1.00 97.94 237 GLY A CA 1
ATOM 1833 C C . GLY A 1 237 ? 1.197 -10.750 -22.535 1.00 97.94 237 GLY A C 1
ATOM 1834 O O . GLY A 1 237 ? 1.583 -10.805 -23.706 1.00 97.94 237 GLY A O 1
ATOM 1835 N N . ASP A 1 238 ? 0.851 -9.585 -21.973 1.00 98.12 238 ASP A N 1
ATOM 1836 C CA . ASP A 1 238 ? 0.846 -8.316 -22.704 1.00 98.12 238 ASP A CA 1
ATOM 1837 C C . ASP A 1 238 ? 2.270 -7.905 -23.108 1.00 98.12 238 ASP A C 1
ATOM 1839 O O . ASP A 1 238 ? 3.129 -7.606 -22.276 1.00 98.12 238 ASP A O 1
ATOM 1843 N N . LYS A 1 239 ? 2.531 -7.892 -24.417 1.00 98.12 239 LYS A N 1
ATOM 1844 C CA . LYS A 1 239 ? 3.846 -7.562 -24.979 1.00 98.12 239 LYS A CA 1
ATOM 1845 C C . LYS A 1 239 ? 4.125 -6.060 -25.025 1.00 98.12 239 LYS A C 1
ATOM 1847 O O . LYS A 1 239 ? 5.269 -5.687 -25.283 1.00 98.12 239 LYS A O 1
ATOM 1852 N N . TYR A 1 240 ? 3.128 -5.209 -24.762 1.00 97.94 240 TYR A N 1
ATOM 1853 C CA . TYR A 1 240 ? 3.270 -3.750 -24.771 1.00 97.94 240 TYR A CA 1
ATOM 1854 C C . TYR A 1 240 ? 4.402 -3.264 -23.856 1.00 97.94 240 TYR A C 1
ATOM 1856 O O . TYR A 1 240 ? 5.138 -2.349 -24.212 1.00 97.94 240 TYR A O 1
ATOM 1864 N N . VAL A 1 241 ? 4.599 -3.919 -22.709 1.00 98.06 241 VAL A N 1
ATOM 1865 C CA . VAL A 1 241 ? 5.608 -3.527 -21.712 1.00 98.06 241 VAL A CA 1
ATOM 1866 C C . VAL A 1 241 ? 7.011 -4.087 -21.976 1.00 98.06 241 VAL A C 1
ATOM 1868 O O . VAL A 1 241 ? 7.968 -3.636 -21.348 1.00 98.06 241 VAL A O 1
ATOM 1871 N N . LEU A 1 242 ? 7.182 -5.039 -22.905 1.00 97.69 242 LEU A N 1
ATOM 1872 C CA . LEU A 1 242 ? 8.480 -5.692 -23.148 1.00 97.69 242 LEU A CA 1
ATOM 1873 C C . LEU A 1 242 ? 9.613 -4.710 -23.492 1.00 97.69 242 LEU A C 1
ATOM 1875 O O . LEU A 1 242 ? 10.711 -4.871 -22.954 1.00 97.69 242 LEU A O 1
ATOM 1879 N N . PRO A 1 243 ? 9.399 -3.676 -24.330 1.00 97.81 243 PRO A N 1
ATOM 1880 C CA . PRO A 1 243 ? 10.452 -2.703 -24.605 1.00 97.81 243 PRO A CA 1
ATOM 1881 C C . PRO A 1 243 ? 10.871 -1.902 -23.360 1.00 97.81 243 PRO A C 1
ATOM 1883 O O . PRO A 1 243 ? 12.053 -1.603 -23.200 1.00 97.81 243 PRO A O 1
ATOM 1886 N N . ALA A 1 244 ? 9.935 -1.598 -22.453 1.00 97.56 244 ALA A N 1
ATOM 1887 C CA . ALA A 1 244 ? 10.241 -0.928 -21.188 1.00 97.56 244 ALA A CA 1
ATOM 1888 C C . ALA A 1 244 ? 10.986 -1.859 -20.216 1.00 97.56 244 ALA A C 1
ATOM 1890 O O . ALA A 1 244 ? 11.946 -1.429 -19.577 1.00 97.56 244 ALA A O 1
ATOM 1891 N N . ILE A 1 245 ? 10.602 -3.142 -20.150 1.00 97.69 245 ILE A N 1
ATOM 1892 C CA . ILE A 1 245 ? 11.331 -4.170 -19.386 1.00 97.69 245 ILE A CA 1
ATOM 1893 C C . ILE A 1 245 ? 12.784 -4.237 -19.858 1.00 97.69 245 ILE A C 1
ATOM 1895 O O . ILE A 1 245 ? 13.694 -4.159 -19.037 1.00 97.69 245 ILE A O 1
ATOM 1899 N N . ARG A 1 246 ? 13.007 -4.311 -21.176 1.00 96.69 246 ARG A N 1
ATOM 1900 C CA . ARG A 1 246 ? 14.352 -4.321 -21.761 1.00 96.69 246 ARG A CA 1
ATOM 1901 C C . ARG A 1 246 ? 15.153 -3.079 -21.371 1.00 96.69 246 ARG A C 1
ATOM 1903 O O . ARG A 1 246 ? 16.276 -3.218 -20.903 1.00 96.69 246 ARG A O 1
ATOM 1910 N N . MET A 1 247 ? 14.562 -1.893 -21.515 1.00 96.19 247 MET A N 1
ATOM 1911 C CA . MET A 1 247 ? 15.209 -0.628 -21.158 1.00 96.19 247 MET A CA 1
ATOM 1912 C C . MET A 1 247 ? 15.652 -0.595 -19.693 1.00 96.19 247 MET A C 1
ATOM 1914 O O . MET A 1 247 ? 16.767 -0.165 -19.393 1.00 96.19 247 MET A O 1
ATOM 1918 N N . TYR A 1 248 ? 14.804 -1.057 -18.770 1.00 95.06 248 TYR A N 1
ATOM 1919 C CA . TYR A 1 248 ? 15.180 -1.134 -17.360 1.00 95.06 248 TYR A CA 1
ATOM 1920 C C . TYR A 1 248 ? 16.236 -2.201 -17.090 1.00 95.06 248 TYR A C 1
ATOM 1922 O O . TYR A 1 248 ? 17.181 -1.918 -16.358 1.00 95.06 248 TYR A O 1
ATOM 1930 N N . ALA A 1 249 ? 16.118 -3.385 -17.690 1.00 93.62 249 ALA A N 1
ATOM 1931 C CA . ALA A 1 249 ? 17.083 -4.464 -17.513 1.00 93.62 249 ALA A CA 1
ATOM 1932 C C . ALA A 1 249 ? 18.483 -4.059 -18.001 1.00 93.62 249 ALA A C 1
ATOM 1934 O O . ALA A 1 249 ? 19.452 -4.173 -17.253 1.00 93.62 249 ALA A O 1
ATOM 1935 N N . GLU A 1 250 ? 18.588 -3.517 -19.218 1.00 93.50 250 GLU A N 1
ATOM 1936 C CA . GLU A 1 250 ? 19.856 -3.048 -19.792 1.00 93.50 250 GLU A CA 1
ATOM 1937 C C . GLU A 1 250 ? 20.410 -1.842 -19.011 1.00 93.50 250 GLU A C 1
ATOM 1939 O O . GLU A 1 250 ? 21.601 -1.799 -18.696 1.00 93.50 250 GLU A O 1
ATOM 1944 N N . GLY A 1 251 ? 19.547 -0.898 -18.615 1.00 91.44 251 GLY A N 1
ATOM 1945 C CA . GLY A 1 251 ? 19.933 0.251 -17.794 1.00 91.44 251 GLY A CA 1
ATOM 1946 C C . GLY A 1 251 ? 20.501 -0.151 -16.430 1.00 91.44 251 GLY A C 1
ATOM 1947 O O . GLY A 1 251 ? 21.592 0.288 -16.064 1.00 91.44 251 GLY A O 1
ATOM 1948 N N . ILE A 1 252 ? 19.804 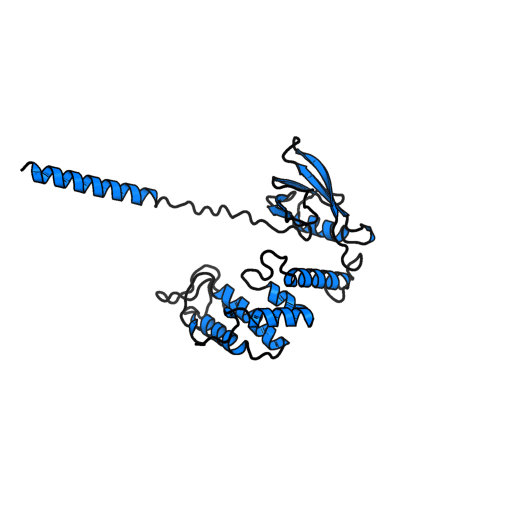-1.022 -15.693 1.00 90.19 252 ILE A N 1
ATOM 1949 C CA . ILE A 1 252 ? 20.251 -1.522 -14.383 1.00 90.19 252 ILE A CA 1
ATOM 1950 C C . ILE A 1 252 ? 21.536 -2.342 -14.524 1.00 90.19 252 ILE A C 1
ATOM 1952 O O . ILE A 1 252 ? 22.460 -2.142 -13.736 1.00 90.19 252 ILE A O 1
ATOM 1956 N N . ALA A 1 253 ? 21.627 -3.223 -15.525 1.00 89.88 253 ALA A N 1
ATOM 1957 C CA . ALA A 1 253 ? 22.824 -4.028 -15.765 1.00 89.88 253 ALA A CA 1
ATOM 1958 C C . ALA A 1 253 ? 24.051 -3.153 -16.065 1.00 89.88 253 ALA A C 1
ATOM 1960 O O . ALA A 1 253 ? 25.125 -3.397 -15.523 1.00 89.88 253 ALA A O 1
ATOM 1961 N N . SER A 1 254 ? 23.886 -2.083 -16.851 1.00 88.94 254 SER A N 1
ATOM 1962 C CA . SER A 1 254 ? 24.976 -1.136 -17.140 1.00 88.94 254 SER A CA 1
ATOM 1963 C C . SER A 1 254 ? 25.456 -0.345 -15.917 1.00 88.94 254 SER A C 1
ATOM 1965 O O . SER A 1 254 ? 26.554 0.201 -15.924 1.00 88.94 254 SER A O 1
ATOM 1967 N N . GLY A 1 255 ? 24.630 -0.267 -14.870 1.00 87.25 255 GLY A N 1
ATOM 1968 C CA . GLY A 1 255 ? 24.912 0.485 -13.653 1.00 87.25 255 GLY A CA 1
ATOM 1969 C C . GLY A 1 255 ? 25.639 -0.299 -12.561 1.00 87.25 255 GLY A C 1
ATOM 1970 O O . GLY A 1 255 ? 25.849 0.263 -11.482 1.00 87.25 255 GLY A O 1
ATOM 1971 N N . GLN A 1 256 ? 25.999 -1.561 -12.813 1.00 88.75 256 GLN A N 1
ATOM 1972 C CA . GLN A 1 256 ? 26.809 -2.379 -11.909 1.00 88.75 256 GLN A CA 1
ATOM 1973 C C . GLN A 1 256 ? 28.177 -1.750 -11.654 1.00 88.75 256 GLN A C 1
ATOM 1975 O O . GLN A 1 256 ? 28.766 -1.104 -12.523 1.00 88.75 256 GLN A O 1
ATOM 1980 N N . ASP A 1 257 ? 28.705 -1.972 -10.458 1.00 86.94 257 ASP A N 1
ATOM 1981 C CA . ASP A 1 257 ? 30.082 -1.618 -10.157 1.00 86.94 257 ASP A CA 1
ATOM 1982 C C . ASP A 1 257 ? 31.094 -2.637 -10.695 1.00 86.94 257 ASP A C 1
ATOM 1984 O O . ASP A 1 257 ? 30.741 -3.695 -11.212 1.00 86.94 257 ASP A O 1
ATOM 1988 N N . ALA A 1 258 ? 32.383 -2.319 -10.572 1.00 83.31 258 ALA A N 1
ATOM 1989 C CA . ALA A 1 258 ? 33.472 -3.164 -11.061 1.00 83.31 258 ALA A CA 1
ATOM 1990 C C . ALA A 1 258 ? 33.513 -4.577 -10.440 1.00 83.31 258 ALA A C 1
ATOM 1992 O O . ALA A 1 258 ? 34.212 -5.443 -10.963 1.00 83.31 258 ALA A O 1
ATOM 1993 N N . ALA A 1 259 ? 32.802 -4.815 -9.334 1.00 84.06 259 ALA A N 1
ATOM 1994 C CA . ALA A 1 259 ? 32.659 -6.124 -8.705 1.00 84.06 259 ALA A CA 1
ATOM 1995 C C . ALA A 1 259 ? 31.344 -6.833 -9.096 1.00 84.06 259 ALA A C 1
ATOM 1997 O O . ALA A 1 259 ? 31.059 -7.908 -8.569 1.00 84.06 259 ALA A O 1
ATOM 1998 N N . GLY A 1 260 ? 30.556 -6.256 -10.010 1.00 85.75 260 GLY A N 1
ATOM 1999 C CA . GLY A 1 260 ? 29.255 -6.772 -10.432 1.00 85.75 260 GLY A CA 1
ATOM 2000 C C . GLY A 1 260 ? 28.138 -6.502 -9.425 1.00 85.75 260 GLY A C 1
ATOM 2001 O O . GLY A 1 260 ? 27.138 -7.212 -9.424 1.00 85.75 260 GLY A O 1
ATOM 2002 N N . LEU A 1 261 ? 28.308 -5.522 -8.532 1.00 86.25 261 LEU A N 1
ATOM 2003 C CA . LEU A 1 261 ? 27.368 -5.252 -7.448 1.00 86.25 261 LEU A CA 1
ATOM 2004 C C . LEU A 1 261 ? 26.526 -3.995 -7.712 1.00 86.25 261 LEU A C 1
ATOM 2006 O O . LEU A 1 261 ? 26.927 -3.096 -8.456 1.00 86.25 261 LEU A O 1
ATOM 2010 N N . TRP A 1 262 ? 25.383 -3.890 -7.030 1.00 85.31 262 TRP A N 1
ATOM 2011 C CA . TRP A 1 262 ? 24.507 -2.717 -7.075 1.00 85.31 262 TRP A CA 1
ATOM 2012 C C . TRP A 1 262 ? 24.424 -2.013 -5.728 1.00 85.31 262 TRP A C 1
ATOM 2014 O O . TRP A 1 262 ? 24.193 -2.630 -4.686 1.00 85.31 262 TRP A O 1
ATOM 2024 N N . GLY A 1 263 ? 24.574 -0.690 -5.760 1.00 80.88 263 GLY A N 1
ATOM 2025 C CA . GLY A 1 263 ? 24.328 0.187 -4.618 1.00 80.88 263 GLY A CA 1
ATOM 2026 C C . GLY A 1 263 ? 22.997 0.920 -4.733 1.00 80.88 263 GLY A C 1
ATOM 2027 O O . GLY A 1 263 ? 22.148 0.608 -5.567 1.00 80.88 263 GLY A O 1
ATOM 2028 N N . HIS A 1 264 ? 22.824 1.955 -3.910 1.00 81.19 264 HIS A N 1
ATOM 2029 C CA . HIS A 1 264 ? 21.660 2.840 -4.012 1.00 81.19 264 HIS A CA 1
ATOM 2030 C C . HIS A 1 264 ? 21.644 3.624 -5.334 1.00 81.19 264 HIS A C 1
ATOM 2032 O O . HIS A 1 264 ? 20.568 3.935 -5.838 1.00 81.19 264 HIS A O 1
ATOM 2038 N N . GLN A 1 265 ? 22.827 3.927 -5.874 1.00 84.25 265 GLN A N 1
ATOM 2039 C CA . GLN A 1 265 ? 23.032 4.600 -7.159 1.00 84.25 265 GLN A CA 1
ATOM 2040 C C . GLN A 1 265 ? 23.751 3.667 -8.134 1.00 84.25 265 GLN A C 1
ATOM 2042 O O . GLN A 1 265 ? 24.387 2.701 -7.702 1.00 84.25 265 GLN A O 1
ATOM 2047 N N . MET A 1 266 ? 23.719 4.014 -9.423 1.00 87.25 266 MET A N 1
ATOM 2048 C CA . MET A 1 266 ? 24.587 3.375 -10.415 1.00 87.25 266 MET A CA 1
ATOM 2049 C C . MET A 1 266 ? 26.061 3.664 -10.124 1.00 87.25 266 MET A C 1
ATOM 2051 O O . MET A 1 266 ? 26.395 4.635 -9.434 1.00 87.25 266 MET A O 1
ATOM 2055 N N . ALA A 1 267 ? 26.936 2.802 -10.635 1.00 87.62 267 ALA A N 1
ATOM 2056 C CA . ALA A 1 267 ? 28.370 2.930 -10.464 1.00 87.62 267 ALA A CA 1
ATOM 2057 C C . ALA A 1 267 ? 28.887 4.308 -10.887 1.00 87.62 267 ALA A C 1
ATOM 2059 O O . ALA A 1 267 ? 28.458 4.910 -11.874 1.00 87.62 267 ALA A O 1
ATOM 2060 N N . SER A 1 268 ? 29.839 4.812 -10.108 1.00 82.56 268 SER A N 1
ATOM 2061 C CA . SER A 1 268 ? 30.519 6.062 -10.395 1.00 82.56 268 SER A CA 1
ATOM 2062 C C . SER A 1 268 ? 31.251 5.965 -11.728 1.00 82.56 268 SER A C 1
ATOM 2064 O O . SER A 1 268 ? 32.135 5.124 -11.878 1.00 82.56 268 SER A O 1
ATOM 2066 N N . SER A 1 269 ? 30.997 6.890 -12.650 1.00 80.62 269 SER A N 1
ATOM 2067 C CA . SER A 1 269 ? 31.785 6.990 -13.886 1.00 80.62 269 SER A CA 1
ATOM 2068 C C . SER A 1 269 ? 33.260 7.332 -13.636 1.00 80.62 269 SER A C 1
ATOM 2070 O O . SER A 1 269 ? 34.098 7.091 -14.498 1.00 80.62 269 SER A O 1
ATOM 2072 N N . LEU A 1 270 ? 33.593 7.873 -12.456 1.00 81.38 270 LEU A N 1
ATOM 2073 C CA . LEU A 1 270 ? 34.963 8.226 -12.072 1.00 81.38 270 LEU A CA 1
ATOM 2074 C C . LEU A 1 270 ? 35.716 7.064 -11.420 1.00 81.38 270 LEU A C 1
ATOM 2076 O O . LEU A 1 270 ? 36.903 6.887 -11.672 1.00 81.38 270 LEU A O 1
ATOM 2080 N N . THR A 1 271 ? 35.055 6.312 -10.536 1.00 83.81 271 THR A N 1
ATOM 2081 C CA . THR A 1 271 ? 35.726 5.284 -9.715 1.00 83.81 271 THR A CA 1
ATOM 2082 C C . THR A 1 271 ? 35.341 3.854 -10.077 1.00 83.81 271 THR A C 1
ATOM 2084 O O . THR A 1 271 ? 35.966 2.921 -9.576 1.00 83.81 271 THR A O 1
ATOM 2087 N N . GLY A 1 272 ? 34.302 3.662 -10.893 1.00 83.19 272 GLY A N 1
ATOM 2088 C CA . GLY A 1 272 ? 33.722 2.354 -11.204 1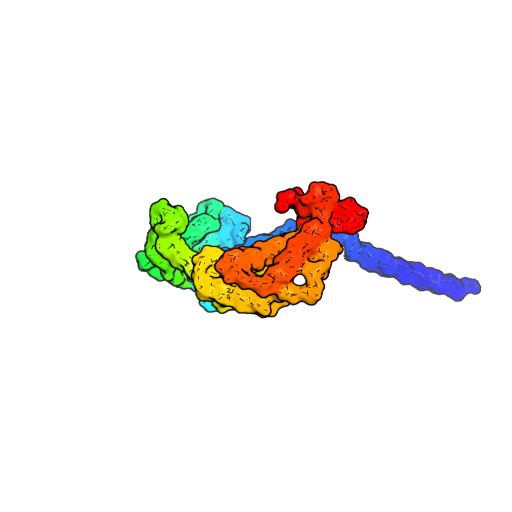.00 83.19 272 GLY A CA 1
ATOM 2089 C C . GLY A 1 272 ? 33.060 1.665 -10.008 1.00 83.19 272 GLY A C 1
ATOM 2090 O O . GLY A 1 272 ? 32.690 0.503 -10.117 1.00 83.19 272 GLY A O 1
ATOM 2091 N N . ARG A 1 273 ? 32.934 2.339 -8.855 1.00 83.44 273 ARG A N 1
ATOM 2092 C CA . ARG A 1 273 ? 32.346 1.785 -7.626 1.00 83.44 273 ARG A CA 1
ATOM 2093 C C . ARG A 1 273 ? 30.904 2.235 -7.444 1.00 83.44 273 ARG A C 1
ATOM 2095 O O . ARG A 1 273 ? 30.580 3.385 -7.744 1.00 83.44 273 ARG A O 1
ATOM 2102 N N . ALA A 1 274 ? 30.061 1.364 -6.895 1.00 81.44 274 ALA A N 1
ATOM 2103 C CA . ALA A 1 274 ? 28.708 1.728 -6.496 1.00 81.44 274 ALA A CA 1
ATOM 2104 C C . ALA A 1 274 ? 28.734 2.778 -5.372 1.00 81.44 274 ALA A C 1
ATOM 2106 O O . ALA A 1 274 ? 29.577 2.732 -4.472 1.00 81.44 274 ALA A O 1
ATOM 2107 N N . HIS A 1 275 ? 27.794 3.726 -5.405 1.00 75.81 275 HIS A N 1
ATOM 2108 C CA . HIS A 1 275 ? 27.640 4.708 -4.331 1.00 75.81 275 HIS A CA 1
ATOM 2109 C C . HIS A 1 275 ? 26.661 4.227 -3.245 1.00 75.81 275 HIS A C 1
ATOM 2111 O O . HIS A 1 275 ? 25.625 3.616 -3.525 1.00 75.81 275 HIS A O 1
ATOM 2117 N N . GLY A 1 276 ? 26.946 4.619 -1.999 1.00 71.06 276 GLY A N 1
ATOM 2118 C CA . GLY A 1 276 ? 26.097 4.371 -0.830 1.00 71.06 276 GLY A CA 1
ATOM 2119 C C . GLY A 1 276 ? 26.530 3.164 0.007 1.00 71.06 276 GLY A C 1
ATOM 2120 O O . GLY A 1 276 ? 27.519 2.503 -0.290 1.00 71.06 276 GLY A O 1
ATOM 2121 N N . TYR A 1 277 ? 25.796 2.904 1.091 1.00 69.00 277 TYR A N 1
ATOM 2122 C CA . TYR A 1 277 ? 25.968 1.705 1.917 1.00 69.00 277 TYR A CA 1
ATOM 2123 C C . TYR A 1 277 ? 25.123 0.542 1.374 1.00 69.00 277 TYR A C 1
ATOM 2125 O O . TYR A 1 277 ? 24.175 0.781 0.628 1.00 69.00 277 TYR A O 1
ATOM 2133 N N . GLY A 1 278 ? 25.433 -0.692 1.788 1.00 68.06 278 GLY A N 1
ATOM 2134 C CA . GLY A 1 278 ? 24.602 -1.865 1.487 1.00 68.06 278 GLY A CA 1
ATOM 2135 C C . GLY A 1 278 ? 24.654 -2.296 0.023 1.00 68.06 278 GLY A C 1
ATOM 2136 O O . GLY A 1 278 ? 23.617 -2.591 -0.555 1.00 68.06 278 GLY A O 1
ATOM 2137 N N . VAL A 1 279 ? 25.844 -2.287 -0.580 1.00 74.44 279 VAL A N 1
ATOM 2138 C CA . VAL A 1 279 ? 26.039 -2.803 -1.938 1.00 74.44 279 VAL A CA 1
ATOM 2139 C C . VAL A 1 279 ? 25.786 -4.316 -1.923 1.00 74.44 279 VAL A C 1
ATOM 2141 O O . VAL A 1 279 ? 26.373 -5.023 -1.102 1.00 74.44 279 VAL A O 1
ATOM 2144 N N . MET A 1 280 ? 24.887 -4.799 -2.779 1.00 71.44 280 MET A N 1
ATOM 2145 C CA . MET A 1 280 ? 24.475 -6.205 -2.828 1.00 71.44 280 MET A CA 1
ATOM 2146 C C . MET A 1 280 ? 24.672 -6.778 -4.229 1.00 71.44 280 MET A C 1
ATOM 2148 O O . MET A 1 280 ? 24.626 -6.052 -5.221 1.00 71.44 280 MET A O 1
ATOM 2152 N N . ASN A 1 281 ? 24.847 -8.094 -4.295 1.00 64.25 281 ASN A N 1
ATOM 2153 C CA . ASN A 1 281 ? 24.625 -8.852 -5.519 1.00 64.25 281 ASN A CA 1
ATOM 2154 C C . ASN A 1 281 ? 23.101 -9.039 -5.650 1.00 64.25 281 ASN A C 1
ATOM 2156 O O . ASN A 1 281 ? 22.510 -9.626 -4.740 1.00 64.25 281 ASN A O 1
ATOM 2160 N N . GLN A 1 282 ? 22.471 -8.436 -6.665 1.00 55.25 282 GLN A N 1
ATOM 2161 C CA . GLN A 1 282 ? 21.019 -8.507 -6.900 1.00 55.25 282 GLN A CA 1
ATOM 2162 C C . GLN A 1 282 ? 20.683 -9.574 -7.936 1.00 55.25 282 GLN A C 1
ATOM 2164 O O . GLN A 1 282 ? 21.427 -9.674 -8.935 1.00 55.25 282 GLN A O 1
#